Protein 5JI7 (pdb70)

InterPro domains:
  IPR001870 B30.2/SPRY domain [PS50188] (147-334)
  IPR003877 SPRY domain [PF00622] (215-331)
  IPR003877 SPRY domain [SM00449] (212-333)
  IPR006594 LIS1 homology motif [PF08513] (368-392)
  IPR006594 LIS1 homology motif [PS50896] (365-397)
  IPR006594 LIS1 homology motif [SM00667] (365-397)
  IPR006595 CTLH, C-terminal LisH motif [PS50897] (403-460)
  IPR006595 CTLH, C-terminal LisH motif [SM00668] (403-460)
  IPR013144 CRA domain [SM00757] (615-717)
  IPR013320 Concanavalin A-like lectin/glucanase domain superfamily [SSF49899] (159-346)
  IPR024964 CTLH/CRA C-terminal to LisH motif domain [PF10607] (404-456)
  IPR024964 CTLH/CRA C-terminal to LisH motif domain [PF10607] (616-708)
  IPR035782 Ran binding protein 9/10, SPRY domain [cd12909] (189-331)
  IPR043136 B30.2/SPRY domain superfamily [G3DSA:2.60.120.920] (142-350)
  IPR050618 Ubiquitination and Signaling Pathway Regulator [PTHR12864] (144-715)

Radius of gyration: 15.25 Å; Cα contacts (8 Å, |Δi|>4): 547; chains: 1; bounding box: 47×32×35 Å

Solvent-accessible surface area: 9138 Å² total; per-residue (Å²): 225,106,167,103,7,98,123,18,4,112,77,12,76,40,170,129,62,49,6,1,100,22,0,11,85,182,44,50,53,74,50,0,12,40,36,116,142,51,56,63,0,58,13,127,16,126,1,167,54,90,156,11,0,0,4,0,7,1,49,62,44,3,10,69,57,13,18,5,1,0,0,6,0,89,0,51,37,78,20,112,56,3,89,0,0,0,0,0,3,25,147,64,20,74,16,32,81,6,4,0,77,35,140,102,3,15,0,0,5,1,60,56,0,52,9,25,58,34,62,34,112,18,95,110,47,22,56,75,5,66,74,45,22,22,0,0,0,0,4,0,33,97,66,66,15,0,7,0,0,33,69,24,100,57,30,46,99,22,5,82,129,11,51,87,96,4,23,0,2,0,0,0,6,0,56,43,0,22,0,36,9,24,4,0,107,121,74,32,86,22,87,6,44,82,52,30,170,154,129

Organism: Homo sapiens (NCBI:txid9606)

Foldseek 3Di:
DDDFVCVQQVQDDCVVFNAFAAWDPPQWDPQWDADDVRFKIAGRFPQPDLLQKIKTWTPFFHDLSSQKFKKKKAWQFCAPQNFKWWWKAAPPDDGSGFFQLAARGWTQTQNQRFIHHHNDDTHNWGHHDGHGKMKMWMARSPQGWIWMAIQAHTTDTRDGPHDGGITTMMMHRHHPTMMGMDRGNDDDRHPVVVVVVVD

Nearest PDB structures (foldseek):
  5ji9-assembly1_A  TM=9.953E-01  e=1.394E-41  Homo sapiens
  5jia-assembly2_B  TM=9.933E-01  e=2.936E-39  Mus musculus
  7nsc-assembly1_A  TM=9.890E-01  e=3.125E-38  Homo sapiens
  2yyo-assembly1_A  TM=8.962E-01  e=7.893E-16  Homo sapiens
  6swy-assembly1_1  TM=8.219E-01  e=3.820E-15  Saccharomyces cerevisiae S288C

B-factor: mean 12.28, std 7.65, range [3.74, 58.37]

Sequence (199 aa):
LQRRLKRLYPAVDEQETPLPRSWSPKDKFSYIGLSQNNLRVHYKGHGKTPKDAASVRATHPIPAACGIYYFEVKIVSKGRDGYMGIGLSAQGVNMNRLPGWDKHSYGYHGDDGHSFCSSGTGQPYGPTFTTGDVIGCCVNLINNTCFYTKNGHSLGIAFTDLPPNLYPTVGLQTPGEVVDANFGQHPFVFDIEDYMREW

GO terms:
  GO:0070373 negative regulation of ERK1 and ERK2 cascade (P, IMP)
  GO:0005634 nucleus (C, IDA)
  GO:0005737 cytoplasm (C, IDA)
  GO:0000151 ubiquitin ligase complex (C, IDA)
  GO:0005634 nucleus (C, EXP)
  GO:0005737 cytoplasm (C, EXP)
  GO:0005886 plasma membrane (C, EXP)
  GO:0005515 protein binding (F, IPI)
  GO:0031267 small GTPase binding (F, TAS)
  GO:0005875 microtubule associated complex (C, TAS)
  GO:0065003 protein-containing complex assembly (P, TAS)
  GO:0007020 microtubule nucleation (P, TAS)
  GO:0005829 cytosol (C, TAS)
  GO:0005654 nucleoplasm (C, IDA)
  GO:0005829 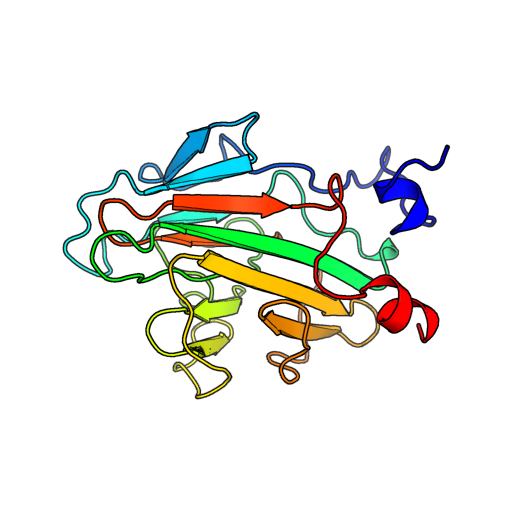cytosol (C, IDA)
  GO:0016604 nuclear body (C, IDA)
  GO:0019899 enzyme binding (F, IPI)

CATH classification: 2.60.120.920

Secondary structure (DSSP, 8-state):
---HHHHH-TT--TTTSPPP-SEEEEEE-TTEEEETTTTEEEE-S--SSGGG-EEEEESSPPPGGGSEEEEEEEEEEETTT---EEEEE-TT--SSS-TTSSTTEEEEETTT-EEEETTPPPEE-S----TT-EEEEEEETTTTEEEEEETTEEEEEEE-S--SS-EEEEEE-STTEEEEEESSSS--SS-HHHHHHT-

Structure (mmCIF, N/CA/C/O backbone):
data_5JI7
#
_entry.id   5JI7
#
_cell.length_a   42.697
_cell.length_b   62.666
_cell.length_c   69.766
_cell.angle_alpha   90.00
_cell.angle_beta   90.00
_cell.angle_gamma   90.00
#
_symmetry.space_group_name_H-M   'P 21 21 21'
#
loop_
_entity.id
_entity.type
_entity.pdbx_description
1 polymer 'Ran-binding protein 9'
2 water water
#
loop_
_atom_site.group_PDB
_atom_site.id
_atom_site.type_symbol
_atom_site.label_atom_id
_atom_site.label_alt_id
_atom_site.label_comp_id
_atom_site.label_asym_id
_atom_site.label_entity_id
_atom_site.label_seq_id
_atom_site.pdbx_PDB_ins_code
_atom_site.Cartn_x
_atom_site.Cartn_y
_atom_site.Cartn_z
_atom_site.occupancy
_atom_site.B_iso_or_equiv
_atom_site.auth_seq_id
_atom_site.auth_comp_id
_atom_site.auth_asym_id
_atom_site.auth_atom_id
_atom_site.pdbx_PDB_model_num
ATOM 1 N N . LEU A 1 40 ? -2.714 32.911 20.474 1.00 12.15 147 LEU A N 1
ATOM 2 C CA . LEU A 1 40 ? -1.452 32.951 21.215 1.00 12.22 147 LEU A CA 1
ATOM 3 C C . LEU A 1 40 ? -0.728 31.637 21.063 1.00 13.38 147 LEU A C 1
ATOM 4 O O . LEU A 1 40 ? -1.248 30.574 21.441 1.00 12.59 147 LEU A O 1
ATOM 9 N N . GLN A 1 41 ? 0.475 31.718 20.506 1.00 18.25 148 GLN A N 1
ATOM 10 C CA . GLN A 1 41 ? 1.318 30.547 20.360 1.00 17.87 148 GLN A CA 1
ATOM 11 C C . GLN A 1 41 ? 2.346 30.508 21.470 1.00 19.73 148 GLN A C 1
ATOM 12 O O . GLN A 1 41 ? 2.777 31.544 21.980 1.00 21.69 148 GLN A O 1
ATOM 18 N N . ARG A 1 42 ? 2.724 29.301 21.855 1.00 18.47 149 ARG A N 1
ATOM 19 C CA . ARG A 1 42 ? 3.791 29.115 22.818 1.00 14.07 149 ARG A CA 1
ATOM 20 C C . ARG A 1 42 ? 5.069 28.968 21.999 1.00 16.81 149 ARG A C 1
ATOM 21 O O . ARG A 1 42 ? 5.158 28.103 21.124 1.00 15.82 149 ARG A O 1
ATOM 29 N N . ARG A 1 43 ? 6.042 29.836 22.261 1.00 17.49 150 ARG A N 1
ATOM 30 C C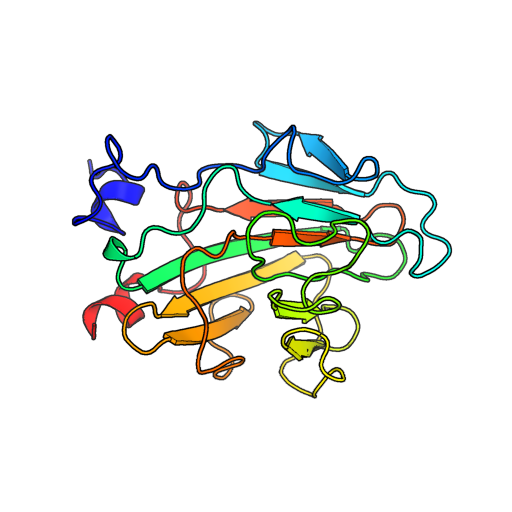A . ARG A 1 43 ? 7.161 30.021 21.345 1.00 17.02 150 ARG A CA 1
ATOM 31 C C . ARG A 1 43 ? 7.987 28.755 21.094 1.00 13.13 150 ARG A C 1
ATOM 32 O O . ARG A 1 43 ? 8.301 28.426 19.947 1.00 12.13 150 ARG A O 1
ATOM 40 N N . LEU A 1 44 ? 8.326 28.049 22.166 1.00 11.96 151 LEU A N 1
ATOM 41 C CA . LEU A 1 44 ? 9.106 26.830 22.034 1.00 10.52 151 LEU A CA 1
ATOM 42 C C . LEU A 1 44 ? 8.285 25.718 21.400 1.00 10.84 151 LEU A C 1
ATOM 43 O O . LEU A 1 44 ? 8.826 24.889 20.666 1.00 10.64 151 LEU A O 1
ATOM 48 N N . LYS A 1 45 ? 6.980 25.694 21.654 1.00 11.92 152 LYS A N 1
ATOM 49 C CA . LYS A 1 45 ? 6.152 24.683 21.016 1.00 13.01 152 LYS A CA 1
ATOM 50 C C . LYS A 1 45 ? 5.991 24.938 19.517 1.00 11.69 152 LYS A C 1
ATOM 51 O O . LYS A 1 45 ? 5.963 23.992 18.727 1.00 13.30 152 LYS A O 1
ATOM 57 N N . ARG A 1 46 ? 5.936 26.205 19.113 1.00 10.03 153 ARG A N 1
ATOM 58 C CA . ARG A 1 46 ? 5.938 26.539 17.694 1.00 10.65 153 ARG A CA 1
ATOM 59 C C . ARG A 1 46 ? 7.254 26.157 17.009 1.00 11.19 153 ARG A C 1
ATOM 60 O O . ARG A 1 46 ? 7.246 25.606 15.901 1.00 13.47 153 ARG A O 1
ATOM 68 N N . LEU A 1 47 ? 8.373 26.434 17.678 1.00 9.08 154 LEU A N 1
ATOM 69 C CA . LEU A 1 47 ? 9.688 26.125 17.116 1.00 9.07 154 LEU A CA 1
ATOM 70 C C . LEU A 1 47 ? 9.949 24.618 17.051 1.00 8.13 154 LEU A C 1
ATOM 71 O O . LEU A 1 47 ? 10.515 24.122 16.074 1.00 8.87 154 LEU A O 1
ATOM 76 N N . TYR A 1 48 ? 9.532 23.902 18.092 1.00 7.83 155 TYR A N 1
ATOM 77 C CA . TYR A 1 48 ? 9.890 22.489 18.256 1.00 8.90 155 TYR A CA 1
ATOM 78 C C . TYR A 1 48 ? 8.651 21.635 18.521 1.00 8.51 155 TYR A C 1
ATOM 79 O O . TYR A 1 48 ? 8.515 21.039 19.579 1.00 9.04 155 TYR A O 1
ATOM 88 N N . PRO A 1 49 ? 7.753 21.550 17.531 1.00 8.73 156 PRO A N 1
ATOM 89 C CA . PRO A 1 49 ? 6.448 20.912 17.761 1.00 8.70 156 PRO A CA 1
ATOM 90 C C . PRO A 1 49 ? 6.512 19.416 18.074 1.00 9.24 156 PRO A C 1
ATOM 91 O O . PRO A 1 49 ? 5.574 18.879 18.678 1.00 11.91 156 PRO A O 1
ATOM 95 N N . ALA A 1 50 ? 7.593 18.754 17.673 1.00 7.70 157 ALA A N 1
ATOM 96 C CA . ALA A 1 50 ? 7.697 17.309 17.846 1.00 8.42 157 ALA A CA 1
ATOM 97 C C . ALA A 1 50 ? 8.354 16.890 19.159 1.00 8.11 157 ALA A C 1
ATOM 98 O O . ALA A 1 50 ? 8.457 15.693 19.443 1.00 10.11 157 ALA A O 1
ATOM 100 N N . VAL A 1 51 ? 8.781 17.854 19.972 1.00 7.89 158 VAL A N 1
ATOM 101 C CA . VAL A 1 51 ? 9.504 17.528 21.197 1.00 7.07 158 VAL A CA 1
ATOM 102 C C . VAL A 1 51 ? 8.555 17.346 22.381 1.00 8.96 158 VAL A C 1
ATOM 103 O O . VAL A 1 51 ? 7.848 18.275 22.760 1.00 10.46 158 VAL A O 1
ATOM 107 N N . ASP A 1 52 ? 8.551 16.143 22.952 1.00 8.38 159 ASP A N 1
ATOM 108 C CA . ASP A 1 52 ? 7.811 15.864 24.178 1.00 9.07 159 ASP A CA 1
ATOM 109 C C . ASP A 1 52 ? 8.709 16.195 25.363 1.00 8.18 159 ASP A C 1
ATOM 110 O O . ASP A 1 52 ? 9.618 15.425 25.702 1.00 8.85 159 ASP A O 1
ATOM 115 N N . GLU A 1 53 ? 8.464 17.347 25.980 1.00 8.18 160 GLU A N 1
ATOM 116 C CA . GLU A 1 53 ? 9.314 17.804 27.076 1.00 10.22 160 GLU A CA 1
ATOM 117 C C . GLU A 1 53 ? 9.200 16.987 28.363 1.00 11.52 160 GLU A C 1
ATOM 118 O O . GLU A 1 53 ? 10.046 17.122 29.250 1.00 11.32 160 GLU A O 1
ATOM 124 N N . GLN A 1 54 ? 8.177 16.144 28.478 1.00 11.13 161 GLN A N 1
ATOM 125 C CA . GLN A 1 54 ? 8.148 15.202 29.603 1.00 10.38 161 GLN A CA 1
ATOM 126 C C . GLN A 1 54 ? 9.280 14.188 29.487 1.00 12.62 161 GLN A C 1
ATOM 127 O O . GLN A 1 54 ? 9.771 13.658 30.485 1.00 15.85 161 GLN A O 1
ATOM 133 N N . GLU A 1 55 ? 9.696 13.927 28.254 1.00 10.06 162 GLU A N 1
ATOM 134 C CA . GLU A 1 55 ? 10.761 12.980 27.979 1.00 9.98 162 GLU A CA 1
ATOM 135 C C . GLU A 1 55 ? 12.110 13.676 27.836 1.00 9.71 162 GLU A C 1
ATOM 136 O O . GLU A 1 55 ? 13.106 13.240 28.400 1.00 10.94 162 GLU A O 1
ATOM 142 N N . THR A 1 56 ? 12.130 14.746 27.049 1.00 8.83 163 THR A N 1
ATOM 143 C CA . THR A 1 56 ? 13.356 15.479 26.768 1.00 9.50 163 THR A CA 1
ATOM 144 C C . THR A 1 56 ? 13.068 16.961 26.879 1.00 7.79 163 THR A C 1
ATOM 145 O O . THR A 1 56 ? 12.644 17.586 25.917 1.00 7.90 163 THR A O 1
ATOM 149 N N . PRO A 1 57 ? 13.282 17.535 28.070 1.00 7.55 164 PRO A N 1
ATOM 150 C CA . PRO A 1 57 ? 12.995 18.965 28.231 1.00 6.78 164 PRO A CA 1
ATOM 151 C C . PRO A 1 57 ? 13.922 19.835 27.372 1.00 7.33 164 PRO A C 1
ATOM 152 O O . PRO A 1 57 ? 15.078 19.478 27.141 1.00 8.45 164 PRO A O 1
ATOM 156 N N . LEU A 1 58 ? 13.406 20.957 26.889 1.00 8.32 165 LEU A N 1
ATOM 157 C CA . LEU A 1 58 ? 14.234 21.883 26.128 1.00 7.91 165 LEU A CA 1
ATOM 158 C C . LEU A 1 58 ? 15.055 22.742 27.080 1.00 8.33 165 LEU A C 1
ATOM 159 O O . LEU A 1 58 ? 14.598 23.081 28.171 1.00 11.71 165 LEU A O 1
ATOM 164 N N . PRO A 1 59 ? 16.276 23.103 26.664 1.00 9.86 166 PRO A N 1
ATOM 165 C CA . PRO A 1 59 ? 17.051 24.054 27.470 1.00 11.48 166 PRO A CA 1
ATOM 166 C C . PRO A 1 59 ? 16.386 25.429 27.472 1.00 11.35 166 PRO A C 1
ATOM 167 O O . PRO A 1 59 ? 16.112 25.979 26.408 1.00 12.04 166 PRO A O 1
ATOM 171 N N . ARG A 1 60 ? 16.113 25.971 28.652 1.00 9.44 167 ARG A N 1
ATOM 172 C CA . ARG A 1 60 ? 15.488 27.279 28.746 1.00 9.55 167 ARG A CA 1
ATOM 173 C C . ARG A 1 60 ? 16.346 28.300 29.470 1.00 8.64 167 ARG A C 1
ATOM 174 O O . ARG A 1 60 ? 15.993 29.475 29.519 1.00 11.74 167 ARG A O 1
ATOM 182 N N . SER A 1 61 ? 17.463 27.862 30.042 1.00 8.55 168 SER A N 1
ATOM 183 C CA . SER A 1 61 ? 18.332 28.765 30.787 1.00 8.61 168 SER A CA 1
ATOM 184 C C . SER A 1 61 ? 19.674 28.081 31.011 1.00 7.28 168 SER A C 1
ATOM 185 O O . SER A 1 61 ? 19.845 26.906 30.649 1.00 7.15 168 SER A O 1
ATOM 188 N N . TRP A 1 62 ? 20.625 28.821 31.585 1.00 7.27 169 TRP A N 1
ATOM 189 C CA . TRP A 1 62 ? 21.932 28.272 31.930 1.00 5.50 169 TRP A CA 1
ATOM 190 C C . TRP A 1 62 ? 21.855 27.484 33.227 1.00 7.18 169 TRP A C 1
ATOM 191 O O . TRP A 1 62 ? 21.074 27.814 34.128 1.00 8.74 169 TRP A O 1
ATOM 202 N N . SER A 1 63 ? 22.676 26.445 33.329 1.00 5.18 170 SER A N 1
ATOM 203 C CA . SER A 1 63 ? 22.707 25.660 34.566 1.00 7.03 170 SER A CA 1
ATOM 204 C C . SER A 1 63 ? 23.460 26.364 35.691 1.00 7.94 170 SER A C 1
ATOM 205 O O . SER A 1 63 ? 24.596 26.787 35.511 1.00 7.88 170 SER A O 1
ATOM 208 N N . PRO A 1 64 ? 22.848 26.454 36.884 1.00 7.28 171 PRO A N 1
ATOM 209 C CA . PRO A 1 64 ? 23.592 27.030 38.012 1.00 8.79 171 PRO A CA 1
ATOM 210 C C . PRO A 1 64 ? 24.599 26.039 38.598 1.00 10.26 171 PRO A C 1
ATOM 211 O O . PRO A 1 64 ? 25.462 26.428 39.376 1.00 10.15 171 PRO A O 1
ATOM 215 N N . LYS A 1 65 ? 24.490 24.770 38.223 1.00 8.46 172 LYS A N 1
ATOM 216 C CA . LYS A 1 65 ? 25.392 23.742 38.739 1.00 11.35 172 LYS A CA 1
ATOM 217 C C . LYS A 1 65 ? 26.451 23.327 37.712 1.00 9.40 172 LYS A C 1
ATOM 218 O O . LYS A 1 65 ? 27.638 23.176 38.041 1.00 10.95 172 LYS A O 1
ATOM 224 N N . ASP A 1 66 ? 26.020 23.164 36.462 1.00 8.67 173 ASP A N 1
ATOM 225 C CA . ASP A 1 66 ? 26.895 22.693 35.400 1.00 7.41 173 ASP A CA 1
ATOM 226 C C . ASP A 1 66 ? 27.607 23.889 34.767 1.00 8.51 173 ASP A C 1
ATOM 227 O O . ASP A 1 66 ? 27.310 24.299 33.637 1.00 7.94 173 ASP A O 1
ATOM 232 N N . LYS A 1 67 ? 28.525 24.468 35.535 1.00 8.48 174 LYS A N 1
ATOM 233 C CA . LYS A 1 67 ? 29.289 25.646 35.136 1.00 9.60 174 LYS A CA 1
ATOM 234 C C . LYS A 1 67 ? 30.568 25.726 35.935 1.00 9.85 174 LYS A C 1
ATOM 235 O O . LYS A 1 67 ? 30.645 25.218 37.064 1.00 10.24 174 LYS A O 1
ATOM 241 N N . PHE A 1 68 ? 31.570 26.391 35.378 1.00 8.38 175 PHE A N 1
ATOM 242 C CA . PHE A 1 68 ? 32.806 26.602 36.119 1.00 8.17 175 PHE A CA 1
ATOM 243 C C . PHE A 1 68 ? 32.620 27.668 37.191 1.00 8.92 175 PHE A C 1
ATOM 244 O O . PHE A 1 68 ? 31.771 28.554 37.067 1.00 9.31 175 PHE A O 1
ATOM 252 N N . SER A 1 69 ? 33.418 27.581 38.251 1.00 9.35 176 SER A N 1
ATOM 253 C CA . SER A 1 69 ? 33.266 28.494 39.387 1.0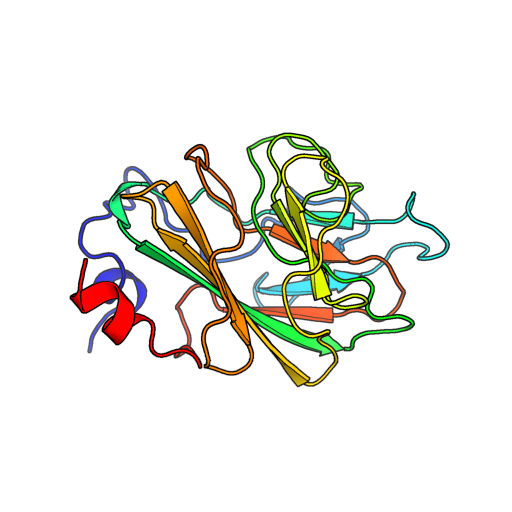0 9.83 176 SER A CA 1
ATOM 254 C C . SER A 1 69 ? 33.388 29.970 39.013 1.00 8.17 176 SER A C 1
ATOM 255 O O . SER A 1 69 ? 32.819 30.833 39.690 1.00 11.91 176 SER A O 1
ATOM 258 N N . TYR A 1 70 ? 34.108 30.261 37.932 1.00 7.80 177 TYR A N 1
ATOM 259 C CA . TYR A 1 70 ? 34.324 31.651 37.537 1.00 8.43 177 TYR A CA 1
ATOM 260 C C . TYR A 1 70 ? 33.153 32.259 36.764 1.00 9.37 177 TYR A C 1
ATOM 261 O O . TYR A 1 70 ? 33.255 33.392 36.324 1.00 10.88 177 TYR A O 1
ATOM 270 N N . ILE A 1 71 ? 32.062 31.515 36.572 1.00 8.68 178 ILE A N 1
ATOM 271 C CA . ILE A 1 71 ? 30.877 32.047 35.907 1.00 8.19 178 ILE A CA 1
ATOM 272 C C . ILE A 1 71 ? 29.812 32.398 36.938 1.00 8.89 178 ILE A C 1
ATOM 273 O O . ILE A 1 71 ? 29.476 31.575 37.803 1.00 8.87 178 ILE A O 1
ATOM 278 N N . GLY A 1 72 ? 29.283 33.615 36.842 1.00 9.22 179 GLY A N 1
ATOM 279 C CA . GLY A 1 72 ? 28.140 34.010 37.643 1.00 7.97 179 GLY A CA 1
ATOM 280 C C . GLY A 1 72 ? 26.914 34.136 36.766 1.00 8.17 179 GLY A C 1
ATOM 281 O O . GLY A 1 72 ? 27.042 34.478 35.588 1.00 8.97 179 GLY A O 1
ATOM 282 N N . LEU A 1 73 ? 25.737 33.866 37.326 1.00 8.19 180 LEU A N 1
ATOM 283 C CA . LEU A 1 73 ? 24.485 33.978 36.584 1.00 6.82 180 LEU A CA 1
ATOM 284 C C . LEU A 1 73 ? 23.547 35.012 37.193 1.00 10.09 180 LEU A C 1
ATOM 285 O O . LEU A 1 73 ? 23.512 35.202 38.421 1.00 10.18 180 LEU A O 1
ATOM 290 N N . SER A 1 74 ? 22.782 35.674 36.330 1.00 9.57 181 SER A N 1
ATOM 291 C CA . SER A 1 74 ? 21.738 36.592 36.773 1.00 8.51 181 SER A CA 1
ATOM 292 C C . SER A 1 74 ? 20.598 36.598 35.765 1.00 11.88 181 SER A C 1
ATOM 293 O O . SER A 1 74 ? 20.638 35.859 34.787 1.00 9.44 181 SER A O 1
ATOM 296 N N . GLN A 1 75 ? 19.578 37.415 36.015 1.00 10.53 182 GLN A N 1
ATOM 297 C CA . GLN A 1 75 ? 18.436 37.550 35.106 1.00 10.95 182 GLN A CA 1
ATOM 298 C C . GLN A 1 75 ? 17.772 36.207 34.793 1.00 11.81 182 GLN A C 1
ATOM 299 O O . GLN A 1 75 ? 17.711 35.787 33.631 1.00 12.56 182 GLN A O 1
ATOM 305 N N . ASN A 1 76 ? 17.267 35.553 35.837 1.00 13.88 183 ASN A N 1
ATOM 306 C CA . ASN A 1 76 ? 16.609 34.258 35.708 1.00 12.84 183 ASN A CA 1
ATOM 307 C C . ASN A 1 76 ? 17.505 33.252 34.996 1.00 10.21 183 ASN A C 1
ATOM 308 O O . ASN A 1 76 ? 17.045 32.472 34.161 1.00 12.28 183 ASN A O 1
ATOM 313 N N . ASN A 1 77 ? 18.794 33.300 35.337 1.00 9.59 184 ASN A N 1
ATOM 314 C CA . ASN A 1 77 ? 19.811 32.409 34.773 1.00 8.13 184 ASN A CA 1
ATOM 315 C C . ASN A 1 77 ? 20.002 32.507 33.261 1.00 7.60 184 ASN A C 1
ATOM 316 O O . ASN A 1 77 ? 20.393 31.528 32.618 1.00 7.67 184 ASN A O 1
ATOM 321 N N . LEU A 1 78 ? 19.757 33.687 32.707 1.00 7.35 185 LEU A N 1
ATOM 322 C CA . LEU A 1 78 ? 19.971 33.909 31.279 1.00 6.37 185 LEU A CA 1
ATOM 323 C C . LEU A 1 78 ? 21.187 34.771 31.008 1.00 8.01 185 LEU A C 1
ATOM 324 O O . LEU A 1 78 ? 21.734 34.732 29.911 1.00 8.26 185 LEU A O 1
ATOM 329 N N . ARG A 1 79 ? 21.611 35.555 31.999 1.00 6.59 186 ARG A N 1
ATOM 330 C CA . ARG A 1 79 ? 22.778 36.412 31.852 1.00 6.38 186 ARG A CA 1
ATOM 331 C C . ARG A 1 79 ? 23.996 35.769 32.504 1.00 7.71 186 ARG A C 1
ATOM 332 O O . ARG A 1 79 ? 23.914 35.291 33.650 1.00 8.01 186 ARG A O 1
ATOM 340 N N . VAL A 1 80 ? 25.110 35.770 31.769 1.00 7.13 187 VAL A N 1
ATOM 341 C CA . VAL A 1 80 ? 26.355 35.115 32.151 1.00 6.15 187 VAL A CA 1
ATOM 342 C C . VAL A 1 80 ? 27.438 36.165 32.362 1.00 8.05 187 VAL A C 1
ATOM 343 O O . VAL A 1 80 ? 27.691 36.989 31.473 1.00 7.99 187 VAL A O 1
ATOM 347 N N . HIS A 1 81 ? 28.071 36.128 33.531 1.00 7.55 188 HIS A N 1
ATOM 348 C CA . HIS A 1 81 ? 29.070 37.118 33.934 1.00 7.34 188 HIS A CA 1
ATOM 349 C C . HIS A 1 81 ? 30.403 36.416 34.177 1.00 7.76 188 HIS A C 1
ATOM 350 O O . HIS A 1 81 ? 30.446 35.419 34.902 1.00 8.98 188 HIS A O 1
ATOM 357 N N . TYR A 1 82 ? 31.499 36.929 33.620 1.00 6.87 189 TYR A N 1
ATOM 358 C CA . TYR A 1 82 ? 32.817 36.426 34.005 1.00 6.80 189 TYR A CA 1
ATOM 359 C C . TYR A 1 82 ? 33.235 37.005 35.363 1.00 8.37 189 TYR A C 1
ATOM 360 O O . TYR A 1 82 ? 33.231 38.233 35.545 1.00 10.09 189 TYR A O 1
ATOM 369 N N . LYS A 1 83 ? 33.582 36.121 36.301 1.00 8.24 190 LYS A N 1
ATOM 370 C CA . LYS A 1 83 ? 34.028 36.536 37.635 1.00 7.62 190 LYS A CA 1
ATOM 371 C C . LYS A 1 83 ? 35.299 35.783 38.031 1.00 10.79 190 LYS A C 1
ATOM 372 O O . LYS A 1 83 ? 35.509 35.445 39.191 1.00 10.53 190 LYS A O 1
ATOM 378 N N . GLY A 1 84 ? 36.154 35.511 37.053 1.00 8.41 191 GLY A N 1
ATOM 379 C CA . GLY A 1 84 ? 37.446 34.904 37.318 1.00 8.39 191 GLY A CA 1
ATOM 380 C C . GLY A 1 84 ? 38.597 35.897 37.304 1.00 7.76 191 GLY A C 1
ATOM 381 O O . GLY A 1 84 ? 38.390 37.119 37.237 1.00 10.19 191 GLY A O 1
ATOM 382 N N . HIS A 1 85 ? 39.813 35.369 37.347 1.00 9.00 192 HIS A N 1
ATOM 383 C CA . HIS A 1 85 ? 41.002 36.214 37.452 1.00 8.57 192 HIS A CA 1
ATOM 384 C C . HIS A 1 85 ? 41.424 36.826 36.128 1.00 12.39 192 HIS A C 1
ATOM 385 O O . HIS A 1 85 ? 42.124 37.844 36.108 1.00 12.95 192 HIS A O 1
ATOM 392 N N . GLY A 1 86 ? 40.999 36.201 35.033 1.00 10.00 193 GLY A N 1
ATOM 393 C CA . GLY A 1 86 ? 41.125 36.792 33.710 1.00 13.24 193 GLY A CA 1
ATOM 394 C C . GLY A 1 86 ? 42.511 36.993 33.159 1.00 19.25 193 GLY A C 1
ATOM 395 O O . GLY A 1 86 ? 42.674 37.643 32.123 1.00 24.71 193 GLY A O 1
ATOM 396 N N . LYS A 1 87 ? 43.517 36.455 33.828 1.00 20.69 194 LYS A N 1
ATOM 397 C CA . LYS A 1 87 ? 44.886 36.771 33.441 1.00 24.05 194 LYS A CA 1
ATOM 398 C C . LYS A 1 87 ? 45.293 35.991 32.195 1.00 25.40 194 LYS A C 1
ATOM 399 O O . LYS A 1 87 ? 45.864 36.556 31.256 1.00 28.81 194 LYS A O 1
ATOM 405 N N . THR A 1 88 ? 45.006 34.691 32.187 1.00 22.13 195 THR A N 1
ATOM 406 C CA . THR A 1 88 ? 45.500 33.809 31.124 1.00 23.29 195 THR A CA 1
ATOM 407 C C . THR A 1 88 ? 44.448 32.752 30.767 1.00 25.07 195 THR A C 1
ATOM 408 O O . THR A 1 88 ? 43.417 32.679 31.446 1.00 18.95 195 THR A O 1
ATOM 412 N N . PRO A 1 89 ? 44.698 31.931 29.713 1.00 23.90 196 PRO A N 1
ATOM 413 C CA . PRO A 1 89 ? 43.788 30.824 29.365 1.00 20.77 196 PRO A CA 1
ATOM 414 C C . PRO A 1 89 ? 43.482 29.821 30.479 1.00 18.42 196 PRO A C 1
ATOM 415 O O . PRO A 1 89 ? 42.459 29.136 30.384 1.00 17.57 196 PRO A O 1
ATOM 419 N N . LYS A 1 90 ? 44.314 29.722 31.514 1.00 17.03 197 LYS A N 1
ATOM 420 C CA . LYS A 1 90 ? 43.945 28.858 32.630 1.00 15.08 197 LYS A CA 1
ATOM 421 C C . LYS A 1 90 ? 42.743 29.413 33.406 1.00 14.32 197 LYS A C 1
ATOM 422 O O . LYS A 1 90 ? 42.148 28.711 34.220 1.00 14.75 197 LYS A O 1
ATOM 428 N N . ASP A 1 91 ? 42.366 30.660 33.130 1.00 11.79 198 ASP A N 1
ATOM 429 C CA . ASP A 1 91 ? 41.207 31.250 33.789 1.00 11.58 198 ASP A CA 1
ATOM 430 C C . ASP A 1 91 ? 39.941 31.258 32.926 1.00 9.46 198 ASP A C 1
ATOM 431 O O . ASP A 1 91 ? 38.946 31.899 33.281 1.00 8.61 198 ASP A O 1
ATOM 436 N N . ALA A 1 92 ? 39.978 30.554 31.798 1.00 9.82 199 ALA A N 1
ATOM 437 C CA . ALA A 1 92 ? 38.793 30.441 30.937 1.00 8.44 199 ALA A CA 1
ATOM 438 C C . ALA A 1 92 ? 37.680 29.706 31.682 1.00 9.22 199 ALA A C 1
ATOM 439 O O . ALA A 1 92 ? 37.944 28.797 32.473 1.00 8.63 199 ALA A O 1
ATOM 441 N N . ALA A 1 93 ? 36.434 30.077 31.416 1.00 6.44 200 ALA A N 1
ATOM 442 C CA . ALA A 1 93 ? 35.310 29.531 32.180 1.00 5.54 200 ALA A CA 1
ATOM 443 C C . ALA A 1 93 ? 34.048 29.414 31.333 1.00 6.25 200 ALA A C 1
ATOM 444 O O . ALA A 1 93 ? 33.605 30.400 30.728 1.00 7.79 200 ALA A O 1
ATOM 446 N N . SER A 1 94 ? 33.450 28.225 31.323 1.00 7.20 201 SER A N 1
ATOM 447 C CA . SER A 1 94 ? 32.235 27.991 30.538 1.00 8.40 201 SER A CA 1
ATOM 448 C C . SER A 1 94 ? 31.043 27.571 31.395 1.00 7.62 201 SER A C 1
ATOM 449 O O . SER A 1 94 ? 31.185 27.165 32.564 1.00 6.80 201 SER A O 1
ATOM 452 N N . VAL A 1 95 ? 29.860 27.659 30.791 1.00 5.96 202 VAL A N 1
ATOM 453 C CA . VAL A 1 95 ? 28.631 27.181 31.393 1.00 6.08 202 VAL A CA 1
ATOM 454 C C . VAL A 1 95 ? 27.835 26.445 30.330 1.00 6.83 202 VAL A C 1
ATOM 455 O O . VAL A 1 95 ? 27.836 26.842 29.160 1.00 5.58 202 VAL A O 1
ATOM 459 N N . ARG A 1 96 ? 27.190 25.353 30.726 1.00 5.25 203 ARG A N 1
ATOM 460 C CA . ARG A 1 96 ? 26.250 24.650 29.857 1.00 6.01 203 ARG A CA 1
ATOM 461 C C . ARG A 1 96 ? 24.804 24.981 30.198 1.00 5.27 203 ARG A C 1
ATOM 462 O O . ARG A 1 96 ? 24.468 25.316 31.342 1.00 6.58 203 ARG A O 1
ATOM 470 N N . ALA A 1 97 ? 23.932 24.865 29.201 1.00 4.33 204 ALA A N 1
ATOM 471 C CA . ALA A 1 97 ? 22.495 24.978 29.432 1.00 6.30 204 ALA A CA 1
ATOM 472 C C . ALA A 1 97 ? 22.004 23.848 30.349 1.00 6.40 204 ALA A C 1
ATOM 473 O O . ALA A 1 97 ? 22.719 22.871 30.612 1.00 7.14 204 ALA A O 1
ATOM 475 N N . THR A 1 98 ? 20.770 23.980 30.819 1.00 6.38 205 THR A N 1
ATOM 476 C CA . THR A 1 98 ? 20.204 23.019 31.764 1.00 7.93 205 THR A CA 1
ATOM 477 C C . THR A 1 98 ? 20.026 21.630 31.162 1.00 8.69 205 THR A C 1
ATOM 478 O O . THR A 1 98 ? 20.040 20.631 31.890 1.00 9.85 205 THR A O 1
ATOM 482 N N . HIS A 1 99 ? 19.839 21.565 29.842 1.00 8.10 206 HIS A N 1
ATOM 483 C CA . HIS A 1 99 ? 19.535 20.311 29.156 1.00 7.84 206 HIS A CA 1
ATOM 484 C C . HIS A 1 99 ? 20.193 20.282 27.793 1.00 6.40 206 HIS A C 1
ATOM 485 O O . HIS A 1 99 ? 20.400 21.333 27.186 1.00 7.27 206 HIS A O 1
ATOM 492 N N . PRO A 1 100 ? 20.511 19.073 27.300 1.00 5.71 207 PRO A N 1
ATOM 493 C CA . PRO A 1 100 ? 21.024 18.922 25.941 1.00 7.75 207 PRO A CA 1
ATOM 494 C C . PRO A 1 100 ? 19.901 19.139 24.918 1.00 5.87 207 PRO A C 1
ATOM 495 O O . PRO A 1 100 ? 18.702 19.106 25.237 1.00 7.10 207 PRO A O 1
ATOM 499 N N . ILE A 1 101 ? 20.300 19.400 23.681 1.00 5.23 208 ILE A N 1
ATOM 500 C CA . ILE A 1 101 ? 19.349 19.630 22.603 1.00 4.92 208 ILE A CA 1
ATOM 501 C C . ILE A 1 101 ? 18.623 18.333 22.214 1.00 6.91 208 ILE A C 1
ATOM 502 O O . ILE A 1 101 ? 19.260 17.371 21.791 1.00 7.23 208 ILE A O 1
ATOM 507 N N . PRO A 1 102 ? 17.284 18.305 22.336 1.00 5.75 209 PRO A N 1
ATOM 508 C CA . PRO A 1 102 ? 16.586 17.083 21.898 1.00 6.06 209 PRO A CA 1
ATOM 509 C C . PRO A 1 102 ? 16.704 16.876 20.391 1.00 6.32 209 PRO A C 1
ATOM 510 O O . PRO A 1 102 ? 16.525 17.824 19.618 1.00 6.74 209 PRO A O 1
ATOM 514 N N . ALA A 1 103 ? 17.012 15.649 19.976 1.00 6.39 210 ALA A N 1
ATOM 515 C CA . ALA A 1 103 ? 17.118 15.346 18.550 1.00 6.29 210 ALA A CA 1
ATOM 516 C C . ALA A 1 103 ? 15.839 15.675 17.792 1.00 6.38 210 ALA A C 1
ATOM 517 O O . ALA A 1 103 ? 15.891 16.083 16.630 1.00 6.94 210 ALA A O 1
ATOM 519 N N . ALA A 1 104 ? 14.689 15.498 18.448 1.00 5.48 211 ALA A N 1
ATOM 520 C CA . ALA A 1 104 ? 13.401 15.729 17.803 1.00 6.87 211 ALA A CA 1
ATOM 521 C C . ALA A 1 104 ? 13.133 17.197 17.497 1.00 6.26 211 ALA A C 1
ATOM 522 O O . ALA A 1 104 ? 12.126 17.527 16.855 1.00 6.72 211 ALA A O 1
ATOM 524 N N . CYS A 1 105 ? 14.025 18.087 17.922 1.00 5.60 212 CYS A N 1
ATOM 525 C CA . CYS A 1 105 ? 13.949 19.459 17.436 1.00 6.70 212 CYS A CA 1
ATOM 526 C C . CYS A 1 105 ? 14.061 19.508 15.913 1.00 5.95 212 CYS A C 1
ATOM 527 O O . CYS A 1 105 ? 13.489 20.400 15.276 1.00 6.75 212 CYS A O 1
ATOM 530 N N . GLY A 1 106 ? 14.836 18.578 15.349 1.00 5.18 213 GLY A N 1
ATOM 531 C CA . GLY A 1 106 ? 15.163 18.594 13.927 1.00 5.73 213 GLY A CA 1
ATOM 532 C C . GLY A 1 106 ? 16.233 19.625 13.615 1.00 5.92 213 GLY A C 1
ATOM 533 O O . GLY A 1 106 ? 17.324 19.292 13.145 1.00 7.48 213 GLY A O 1
ATOM 534 N N . ILE A 1 107 ? 15.884 20.889 13.848 1.00 5.95 214 ILE A N 1
ATOM 535 C CA . ILE A 1 107 ? 16.802 22.018 13.787 1.00 6.81 214 ILE A CA 1
ATOM 536 C C . ILE A 1 107 ? 16.653 22.754 15.118 1.00 5.74 214 ILE A C 1
ATOM 537 O O . ILE A 1 107 ? 15.524 22.995 15.564 1.00 6.59 214 ILE A O 1
ATOM 542 N N . TYR A 1 108 ? 17.777 23.079 15.760 1.00 5.95 215 TYR A N 1
ATOM 543 C CA . TYR A 1 108 ? 17.765 23.837 17.004 1.00 4.84 215 TYR A CA 1
ATOM 544 C C . TYR A 1 108 ? 18.488 25.179 16.823 1.00 6.08 215 TYR A C 1
ATOM 545 O O . TYR A 1 108 ? 19.411 25.302 16.013 1.00 5.84 215 TYR A O 1
ATOM 554 N N . TYR A 1 109 ? 18.075 26.189 17.591 1.00 4.96 216 TYR A N 1
ATOM 555 C CA . TYR A 1 109 ? 18.664 27.510 17.476 1.00 4.48 216 TYR A CA 1
ATOM 556 C C . TYR A 1 109 ? 18.678 28.254 18.806 1.00 5.16 216 TYR A C 1
ATOM 557 O O . TYR A 1 109 ? 17.716 28.213 19.560 1.00 6.47 216 TYR A O 1
ATOM 566 N N . PHE A 1 110 ? 19.780 28.935 19.093 1.00 4.86 217 PHE A N 1
ATOM 567 C CA . PHE A 1 110 ? 19.787 29.903 20.190 1.00 5.18 217 PHE A CA 1
ATOM 568 C C . PHE A 1 110 ? 20.642 31.101 19.829 1.00 6.18 217 PHE A C 1
ATOM 569 O O . PHE A 1 110 ? 21.462 31.031 18.918 1.00 4.79 217 PHE A O 1
ATOM 577 N N . GLU A 1 111 ? 20.415 32.217 20.509 1.00 5.41 218 GLU A N 1
ATOM 578 C CA . GLU A 1 111 ? 21.173 33.439 20.239 1.00 6.11 218 GLU A CA 1
ATOM 579 C C . GLU A 1 111 ? 21.789 33.980 21.514 1.00 5.95 218 GLU A C 1
ATOM 580 O O . GLU A 1 111 ? 21.234 33.828 22.603 1.00 7.14 218 GLU A O 1
ATOM 586 N N . VAL A 1 112 ? 22.953 34.596 21.370 1.00 5.35 219 VAL A N 1
ATOM 587 C CA . VAL A 1 112 ? 23.661 35.202 22.490 1.00 5.48 219 VAL A CA 1
ATOM 588 C C . VAL A 1 112 ? 23.931 36.668 22.162 1.00 6.53 219 VAL A C 1
ATOM 589 O O . VAL A 1 112 ? 24.445 36.980 21.090 1.00 7.80 219 VAL A O 1
ATOM 593 N N . LYS A 1 113 ? 23.563 37.559 23.078 1.00 6.55 220 LYS A N 1
ATOM 594 C CA . LYS A 1 113 ? 23.825 38.990 22.943 1.00 5.81 220 LYS A CA 1
ATOM 595 C C . LYS A 1 113 ? 25.080 39.317 23.729 1.00 6.31 220 LYS A C 1
ATOM 596 O O . LYS A 1 113 ? 25.188 38.954 24.899 1.00 7.78 220 LYS A O 1
ATOM 602 N N . ILE A 1 114 ? 26.035 39.992 23.096 1.00 5.58 221 ILE A N 1
ATOM 603 C CA . ILE A 1 114 ? 27.217 40.452 23.827 1.00 6.18 221 ILE A CA 1
ATOM 604 C C . ILE A 1 114 ? 26.867 41.758 24.539 1.00 6.67 221 ILE A C 1
ATOM 605 O O . ILE A 1 114 ? 26.768 42.820 23.916 1.00 7.56 221 ILE A O 1
ATOM 610 N N . VAL A 1 115 ? 26.660 41.671 25.845 1.00 6.43 222 VAL A N 1
ATOM 611 C CA . VAL A 1 115 ? 26.336 42.840 26.652 1.00 7.13 222 VAL A CA 1
ATOM 612 C C . VAL A 1 115 ? 27.581 43.677 26.905 1.00 6.48 222 VAL A C 1
ATOM 613 O O . VAL A 1 115 ? 27.552 44.914 26.801 1.00 8.89 222 VAL A O 1
ATOM 617 N N . SER A 1 116 ? 28.686 43.011 27.228 1.00 5.89 223 SER A N 1
ATOM 618 C CA . SER A 1 116 ? 29.974 43.681 27.312 1.00 7.71 223 SER A CA 1
ATOM 619 C C . SER A 1 116 ? 31.080 42.720 26.946 1.00 7.33 223 SER A C 1
ATOM 620 O O . SER A 1 116 ? 31.102 41.584 27.429 1.00 7.34 223 SER A O 1
ATOM 623 N N . LYS A 1 117 ? 31.992 43.167 26.084 1.00 9.64 224 LYS A N 1
ATOM 624 C CA . LYS A 1 117 ? 33.201 42.404 25.790 1.00 8.45 224 LYS A CA 1
ATOM 625 C C . LYS A 1 117 ? 34.242 42.473 26.907 1.00 8.59 224 LYS A C 1
ATOM 626 O O . LYS A 1 117 ? 35.284 41.828 26.808 1.00 9.74 224 LYS A O 1
ATOM 632 N N . GLY A 1 118 ? 33.982 43.254 27.957 1.00 8.63 225 GLY A N 1
ATOM 633 C CA . GLY A 1 118 ? 34.924 43.339 29.066 1.00 9.24 225 GLY A CA 1
ATOM 634 C C . GLY A 1 118 ? 36.282 43.854 28.617 1.00 9.74 225 GLY A C 1
ATOM 635 O O . GLY A 1 118 ? 36.359 44.806 27.838 1.00 11.52 225 GLY A O 1
ATOM 636 N N . ARG A 1 119 ? 37.361 43.227 29.076 1.00 10.37 226 ARG A N 1
ATOM 637 C CA . ARG A 1 119 ? 38.678 43.753 28.750 1.00 10.07 226 ARG A CA 1
ATOM 638 C C . ARG A 1 119 ? 39.080 43.427 27.321 1.00 11.28 226 ARG A C 1
ATOM 639 O O . ARG A 1 119 ? 39.420 44.327 26.554 1.00 13.16 226 ARG A O 1
ATOM 647 N N . ASP A 1 120 ? 39.021 42.146 26.953 1.00 9.77 227 ASP A N 1
ATOM 648 C CA . ASP A 1 120 ? 39.533 41.725 25.644 1.00 9.44 227 ASP A CA 1
ATOM 649 C C . ASP A 1 120 ? 38.539 40.982 24.747 1.00 9.64 227 ASP A C 1
ATOM 650 O O . ASP A 1 120 ? 38.863 40.671 23.599 1.00 10.95 227 ASP A O 1
ATOM 655 N N . GLY A 1 121 ? 37.349 40.681 25.257 1.00 8.85 228 GLY A N 1
ATOM 656 C CA . GLY A 1 121 ? 36.342 40.023 24.435 1.00 8.16 228 GLY A CA 1
ATOM 657 C C . GLY A 1 121 ? 36.751 38.615 24.023 1.00 10.40 228 GLY A C 1
ATOM 658 O O . GLY A 1 121 ? 36.527 38.216 22.878 1.00 9.26 228 GLY A O 1
ATOM 659 N N . TYR A 1 122 ? 37.362 37.867 24.942 1.00 9.54 229 TYR A N 1
ATOM 660 C CA . TYR A 1 122 ? 37.745 36.481 24.674 1.00 9.15 229 TYR A CA 1
ATOM 661 C C . TYR A 1 122 ? 36.566 35.586 25.035 1.00 11.45 229 TYR A C 1
ATOM 662 O O . TYR A 1 122 ? 36.542 34.933 26.095 1.00 12.90 229 TYR A O 1
ATOM 671 N N . MET A 1 123 ? 35.589 35.564 24.138 1.00 8.71 230 MET A N 1
ATOM 672 C CA . MET A 1 123 ? 34.280 34.966 24.392 1.00 9.21 230 MET A CA 1
ATOM 673 C C . MET A 1 123 ? 34.014 33.920 23.337 1.00 8.42 230 MET A C 1
ATOM 674 O O . MET A 1 123 ? 34.200 34.175 22.149 1.00 9.63 230 MET A O 1
ATOM 679 N N . GLY A 1 124 ? 33.589 32.734 23.754 1.00 5.93 231 GLY A N 1
ATOM 680 C CA . GLY A 1 124 ? 33.286 31.671 22.810 1.00 6.55 231 GLY A CA 1
ATOM 681 C C . GLY A 1 124 ? 31.852 31.209 22.948 1.00 5.94 231 GLY A C 1
ATOM 682 O O . GLY A 1 124 ? 31.309 31.132 24.053 1.00 6.61 231 GLY A O 1
ATOM 683 N N . ILE A 1 125 ? 31.225 30.898 21.821 1.00 5.02 232 ILE A N 1
ATOM 684 C CA . ILE A 1 125 ? 29.834 30.465 21.805 1.00 5.31 232 ILE A CA 1
ATOM 685 C C . ILE A 1 125 ? 29.775 29.162 21.040 1.00 4.83 232 ILE A C 1
ATOM 686 O O . ILE A 1 125 ? 30.388 29.033 19.975 1.00 5.45 232 ILE A O 1
ATOM 691 N N . GLY A 1 126 ? 29.074 28.174 21.570 1.00 4.73 233 GLY A N 1
ATOM 692 C CA . GLY A 1 126 ? 28.958 26.926 20.845 1.00 4.50 233 GLY A CA 1
ATOM 693 C C . GLY A 1 126 ? 28.248 25.827 21.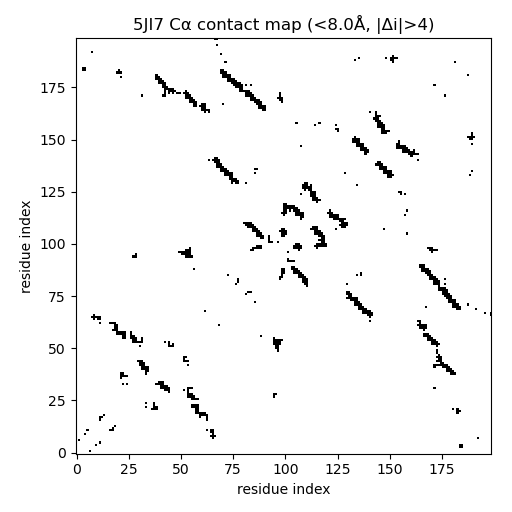600 1.00 4.98 233 GLY A C 1
ATOM 694 O O . GLY A 1 126 ? 27.181 26.037 22.183 1.00 5.00 233 GLY A O 1
ATOM 695 N N . LEU A 1 127 ? 28.845 24.642 21.563 1.00 5.24 234 LEU A N 1
ATOM 696 C CA . LEU A 1 127 ? 28.191 23.412 21.994 1.00 4.35 234 LEU A CA 1
ATOM 697 C C . LEU A 1 127 ? 29.196 22.542 22.726 1.00 5.96 234 LEU A C 1
ATOM 698 O O . LEU A 1 127 ? 30.382 22.558 22.408 1.00 6.47 234 LEU A O 1
ATOM 703 N N . SER A 1 128 ? 28.733 21.766 23.701 1.00 6.32 235 SER A N 1
ATOM 704 C CA . SER A 1 128 ? 29.612 20.796 24.339 1.00 6.69 235 SER A CA 1
ATOM 705 C C . SER A 1 128 ? 28.827 19.597 24.834 1.00 7.40 235 SER A C 1
ATOM 706 O O . SER A 1 128 ? 27.660 19.712 25.229 1.00 7.78 235 SER A O 1
ATOM 709 N N . ALA A 1 129 ? 29.471 18.438 24.802 1.00 6.24 236 ALA A N 1
ATOM 710 C CA . ALA A 1 129 ? 28.889 17.230 25.376 1.00 7.58 236 ALA A CA 1
ATOM 711 C C . ALA A 1 129 ? 28.900 17.260 26.904 1.00 7.94 236 ALA A C 1
ATOM 712 O O . ALA A 1 129 ? 29.625 18.051 27.525 1.00 8.61 236 ALA A O 1
ATOM 714 N N . GLN A 1 130 ? 28.101 16.384 27.503 1.00 7.96 237 GLN A N 1
ATOM 715 C CA . GLN A 1 130 ? 28.022 16.269 28.953 1.00 10.84 237 GLN A CA 1
ATOM 716 C C . GLN A 1 130 ? 29.411 16.061 29.523 1.00 12.83 237 GLN A C 1
ATOM 717 O O . GLN A 1 130 ? 30.216 15.331 28.952 1.00 13.52 237 GLN A O 1
ATOM 723 N N . GLY A 1 131 ? 29.703 16.733 30.629 1.00 11.04 238 GLY A N 1
ATOM 724 C CA . GLY A 1 131 ? 30.943 16.480 31.344 1.00 15.57 238 GLY A CA 1
ATOM 725 C C . GLY A 1 131 ? 32.255 16.991 30.756 1.00 18.42 238 GLY A C 1
ATOM 726 O O . GLY A 1 131 ? 33.302 16.779 31.362 1.00 19.95 238 GLY A O 1
ATOM 727 N N . VAL A 1 132 ? 32.226 17.630 29.586 1.00 11.56 239 VAL A N 1
ATOM 728 C CA . VAL A 1 132 ? 33.432 18.278 29.059 1.00 10.36 239 VAL A CA 1
ATOM 729 C C . VAL A 1 132 ? 33.931 19.331 30.058 1.00 9.97 239 VAL A C 1
ATOM 730 O O . VAL A 1 132 ? 33.135 20.043 30.661 1.00 11.56 239 VAL A O 1
ATOM 734 N N . ASN A 1 133 ? 35.248 19.398 30.244 1.00 9.23 240 ASN A N 1
ATOM 735 C CA . ASN A 1 133 ? 35.879 20.339 31.171 1.00 9.91 240 ASN A CA 1
ATOM 736 C C . ASN A 1 133 ? 35.423 21.772 30.901 1.00 11.77 240 ASN A C 1
ATOM 737 O O . ASN A 1 133 ? 35.456 22.230 29.767 1.00 11.57 240 ASN A O 1
ATOM 742 N N . MET A 1 134 ? 34.997 22.466 31.949 1.00 11.44 241 MET A N 1
ATOM 743 C CA . MET A 1 134 ? 34.458 23.810 31.807 1.00 10.26 241 MET A CA 1
ATOM 744 C C . MET A 1 134 ? 35.427 24.938 32.166 1.00 9.99 241 MET A C 1
ATOM 745 O O . MET A 1 134 ? 35.068 26.114 32.082 1.00 9.44 241 MET A O 1
ATOM 750 N N . ASN A 1 135 ? 36.652 24.580 32.544 1.00 9.63 242 ASN A N 1
ATOM 751 C CA . ASN A 1 135 ? 37.736 25.551 32.708 1.00 9.98 242 ASN A CA 1
ATOM 752 C C . ASN A 1 135 ? 38.390 25.743 31.333 1.00 10.61 242 ASN A C 1
ATOM 753 O O . ASN A 1 135 ? 39.599 25.591 31.171 1.00 11.69 242 ASN A O 1
ATOM 758 N N . ARG A 1 136 ? 37.566 26.068 30.333 1.00 8.54 243 ARG A N 1
ATOM 759 C CA . ARG A 1 136 ? 37.979 26.111 28.927 1.00 8.91 243 ARG A CA 1
ATOM 760 C C . ARG A 1 136 ? 37.012 27.040 28.210 1.00 9.81 243 ARG A C 1
ATOM 761 O O . ARG A 1 136 ? 35.956 27.360 28.751 1.00 11.74 243 ARG A O 1
ATOM 769 N N . LEU A 1 137 ? 37.365 27.474 27.001 1.00 7.81 244 LEU A N 1
ATOM 770 C CA . LEU A 1 137 ? 36.398 28.090 26.098 1.00 7.95 244 LEU A CA 1
ATOM 771 C C . LEU A 1 137 ? 35.877 26.978 25.184 1.00 7.74 244 LEU A C 1
ATOM 772 O O . LEU A 1 137 ? 36.589 25.996 24.936 1.00 7.57 244 LEU A O 1
ATOM 777 N N . PRO A 1 138 ? 34.638 27.114 24.675 1.00 7.55 245 PRO A N 1
ATOM 778 C CA . PRO A 1 138 ? 34.089 26.072 23.791 1.00 7.39 245 PRO A CA 1
ATOM 779 C C . PRO A 1 138 ? 34.961 25.803 22.561 1.00 6.40 245 PRO A C 1
ATOM 780 O O . PRO A 1 138 ? 35.426 26.738 21.881 1.00 6.58 245 PRO A O 1
ATOM 784 N N . GLY A 1 139 ? 35.196 24.520 22.296 1.00 5.73 246 GLY A N 1
ATOM 785 C CA . GLY A 1 139 ? 35.993 24.106 21.152 1.00 5.55 246 GLY A CA 1
ATOM 786 C C . GLY A 1 139 ? 37.415 23.712 21.514 1.00 8.18 246 GLY A C 1
ATOM 787 O O . GLY A 1 139 ? 38.081 23.018 20.736 1.00 8.26 246 GLY A O 1
ATOM 788 N N . TRP A 1 140 ? 37.879 24.140 22.690 1.00 7.28 247 TRP A N 1
ATOM 789 C CA . TRP A 1 140 ? 39.250 23.818 23.118 1.00 8.63 247 TRP A CA 1
ATOM 790 C C . TRP A 1 140 ? 39.428 22.334 23.445 1.00 8.99 247 TRP A C 1
ATOM 791 O O . TRP A 1 140 ? 40.479 21.750 23.153 1.00 11.75 247 TRP A O 1
ATOM 802 N N . ASP A 1 141 ? 38.412 21.727 24.048 1.00 8.71 248 ASP A N 1
ATOM 803 C CA . ASP A 1 141 ? 38.479 20.306 24.392 1.00 9.25 248 ASP A CA 1
ATOM 804 C C . ASP A 1 141 ? 37.701 19.430 23.414 1.00 9.44 248 ASP A C 1
ATOM 805 O O . ASP A 1 141 ? 36.831 19.913 22.672 1.00 9.61 248 ASP A O 1
ATOM 810 N N . LYS A 1 142 ? 38.022 18.141 23.413 1.00 9.84 249 LYS A N 1
ATOM 811 C CA . LYS A 1 142 ? 37.293 17.169 22.609 1.00 9.47 249 LYS A CA 1
ATOM 812 C C . LYS A 1 142 ? 35.811 17.193 22.963 1.00 8.35 249 LYS A C 1
ATOM 813 O O . LYS A 1 142 ? 35.452 17.389 24.131 1.00 10.12 249 LYS A O 1
ATOM 819 N N . HIS A 1 143 ? 34.970 17.020 21.943 1.00 9.05 250 HIS A N 1
ATOM 820 C CA . HIS A 1 143 ? 33.512 16.970 22.091 1.00 9.01 250 HIS A CA 1
ATOM 821 C C . HIS A 1 143 ? 32.930 18.324 22.481 1.00 8.41 250 HIS A C 1
ATOM 822 O O . HIS A 1 143 ? 31.880 18.416 23.111 1.00 9.21 250 HIS A O 1
ATOM 829 N N . SER A 1 144 ? 33.629 19.384 22.104 1.00 7.71 251 SER A N 1
ATOM 830 C CA . SER A 1 144 ? 33.082 20.728 22.250 1.00 7.10 251 SER A CA 1
ATOM 831 C C . SER A 1 144 ? 33.457 21.522 21.014 1.00 6.78 251 SER A C 1
ATOM 832 O O . SER A 1 144 ? 34.414 21.187 20.322 1.00 6.55 251 SER A O 1
ATOM 835 N N . TYR A 1 145 ? 32.705 22.588 20.751 1.00 6.27 252 TYR A N 1
ATOM 836 C CA . TYR A 1 145 ? 32.714 23.271 19.455 1.00 5.65 252 TYR A CA 1
ATOM 837 C C . TYR A 1 145 ? 32.448 24.734 19.732 1.00 5.19 252 TYR A C 1
ATOM 838 O O . TYR A 1 145 ? 31.518 25.054 20.467 1.00 6.02 252 TYR A O 1
ATOM 847 N N . GLY A 1 146 ? 33.255 25.624 19.162 1.00 4.74 253 GLY A N 1
ATOM 848 C CA . GLY A 1 146 ? 33.130 27.043 19.464 1.00 5.68 253 GLY A CA 1
ATOM 849 C C . GLY A 1 146 ? 33.446 27.988 18.322 1.00 4.93 253 GLY A C 1
ATOM 850 O O . GLY A 1 146 ? 34.176 27.652 17.388 1.00 6.07 253 GLY A O 1
ATOM 851 N N . TYR A 1 147 ? 32.862 29.178 18.413 1.00 5.78 254 TYR A N 1
ATOM 852 C CA . TYR A 1 147 ? 33.152 30.308 17.536 1.00 4.84 254 TYR A CA 1
ATOM 853 C C . TYR A 1 147 ? 33.542 31.436 18.489 1.00 5.34 254 TYR A C 1
ATOM 854 O O . TYR A 1 147 ? 32.783 31.767 19.405 1.00 5.43 254 TYR A O 1
ATOM 863 N N . HIS A 1 148 ? 34.736 31.995 18.314 1.00 5.41 255 HIS A N 1
ATOM 864 C CA . HIS A 1 148 ? 35.268 32.951 19.286 1.00 5.73 255 HIS A CA 1
ATOM 865 C C . HIS A 1 148 ? 35.272 34.376 18.744 1.00 6.12 255 HIS A C 1
ATOM 866 O O . HIS A 1 148 ? 35.581 34.613 17.571 1.00 6.44 255 HIS A O 1
ATOM 873 N N . GLY A 1 149 ? 34.956 35.327 19.618 1.00 6.69 256 GLY A N 1
ATOM 874 C CA . GLY A 1 149 ? 34.755 36.710 19.229 1.00 6.73 256 GLY A CA 1
ATOM 875 C C . GLY A 1 149 ? 36.003 37.510 18.949 1.00 6.91 256 GLY A C 1
ATOM 876 O O . GLY A 1 149 ? 35.960 38.436 18.145 1.00 7.32 256 GLY A O 1
ATOM 877 N N . ASP A 1 150 ? 37.111 37.176 19.599 1.00 7.76 257 ASP A N 1
ATOM 878 C CA . ASP A 1 150 ? 38.320 37.986 19.442 1.00 7.51 257 ASP A CA 1
ATOM 879 C C . ASP A 1 150 ? 38.981 37.798 18.076 1.00 7.44 257 ASP A C 1
ATOM 880 O O . ASP A 1 150 ? 39.587 38.737 17.548 1.00 10.26 257 ASP A O 1
ATOM 885 N N . ASP A 1 151 ? 38.845 36.603 17.499 1.00 8.83 258 ASP A N 1
ATOM 886 C CA . ASP A 1 151 ? 39.512 36.270 16.242 1.00 8.96 258 ASP A CA 1
ATOM 887 C C . ASP A 1 151 ? 38.554 35.798 15.147 1.00 8.52 258 ASP A C 1
ATOM 888 O O . ASP A 1 151 ? 38.952 35.664 13.985 1.00 9.71 258 ASP A O 1
ATOM 893 N N . GLY A 1 152 ? 37.294 35.560 15.507 1.00 6.42 259 GLY A N 1
ATOM 894 C CA . GLY A 1 152 ? 36.322 35.037 14.552 1.00 6.62 259 GLY A CA 1
ATOM 895 C C . GLY A 1 152 ? 36.576 33.588 14.157 1.00 6.79 259 GLY A C 1
ATOM 896 O O . GLY A 1 152 ? 35.957 33.058 13.235 1.00 7.60 259 GLY A O 1
ATOM 897 N N . HIS A 1 153 ? 37.508 32.933 14.834 1.00 7.06 260 HIS A N 1
ATOM 898 C CA . HIS A 1 153 ? 37.861 31.568 14.461 1.00 6.19 260 HIS A CA 1
ATOM 899 C C . HIS A 1 153 ? 36.887 30.526 15.000 1.00 5.63 260 HIS A C 1
ATOM 900 O O . HIS A 1 153 ? 36.228 30.749 16.025 1.00 6.25 260 HIS A O 1
ATOM 907 N N . SER A 1 154 ? 36.822 29.382 14.317 1.00 5.93 261 SER A N 1
ATOM 908 C CA . SER A 1 154 ? 36.089 28.224 14.793 1.00 6.25 261 SER A CA 1
ATOM 909 C C . SER A 1 154 ? 37.042 27.188 15.381 1.00 6.77 261 SER A C 1
ATOM 910 O O . SER A 1 154 ? 38.171 27.012 14.912 1.00 6.92 261 SER A O 1
ATOM 913 N N . PHE A 1 155 ? 36.575 26.506 16.417 1.00 5.65 262 PHE A N 1
ATOM 914 C CA . PHE A 1 155 ? 37.369 25.544 17.157 1.00 5.08 262 PHE A CA 1
ATOM 915 C C . PHE A 1 155 ? 36.573 24.258 17.254 1.00 6.65 262 PHE A C 1
ATOM 916 O O . PHE A 1 155 ? 35.523 24.212 17.911 1.00 6.25 262 PHE A O 1
ATOM 924 N N . CYS A 1 156 ? 37.070 23.217 16.593 1.00 7.66 263 CYS A N 1
ATOM 925 C CA . CYS A 1 156 ? 36.340 21.971 16.446 1.00 6.90 263 CYS A CA 1
ATOM 926 C C . CYS A 1 156 ? 36.984 20.850 17.250 1.00 9.60 263 CYS A C 1
ATOM 927 O O . CYS A 1 156 ? 38.006 20.292 16.835 1.00 10.70 263 CYS A O 1
ATOM 930 N N . SER A 1 157 ? 36.394 20.547 18.407 1.00 8.19 264 SER A N 1
ATOM 931 C CA . SER A 1 157 ? 36.767 19.366 19.194 1.00 9.23 264 SER A CA 1
ATOM 932 C C . SER A 1 157 ? 38.282 19.261 19.415 1.00 9.98 264 SER A C 1
ATOM 933 O O . SER A 1 157 ? 38.893 18.236 19.106 1.00 10.94 264 SER A O 1
ATOM 936 N N . SER A 1 158 ? 38.860 20.344 19.932 1.00 10.54 265 SER A N 1
ATOM 937 C CA . SER A 1 158 ? 40.294 20.475 20.249 1.00 10.89 265 SER A CA 1
ATOM 938 C C . SER A 1 158 ? 41.193 20.746 19.044 1.00 12.43 265 SER A C 1
ATOM 939 O O . SER A 1 158 ? 42.411 20.856 19.194 1.00 14.11 265 SER A O 1
ATOM 942 N N . GLY A 1 159 ? 40.602 20.866 17.861 1.00 11.85 266 GLY A N 1
ATOM 943 C CA . GLY A 1 159 ? 41.375 21.210 16.676 1.00 11.93 266 GLY A CA 1
ATOM 944 C C . GLY A 1 159 ? 41.875 22.641 16.706 1.00 11.87 266 GLY A C 1
ATOM 945 O O . GLY A 1 159 ? 41.342 23.484 17.422 1.00 13.14 266 GLY A O 1
ATOM 946 N N . THR A 1 160 ? 42.915 22.914 15.921 1.00 13.99 267 THR A N 1
ATOM 947 C CA . THR A 1 160 ? 43.458 24.255 15.775 1.00 13.24 267 THR A CA 1
ATOM 948 C C . THR A 1 160 ? 42.358 25.213 15.305 1.00 9.41 267 THR A C 1
ATOM 949 O O . THR A 1 160 ? 41.560 24.857 14.425 1.00 10.84 267 THR A O 1
ATOM 953 N N . GLY A 1 161 ? 42.326 26.411 15.884 1.00 10.71 268 GLY A N 1
ATOM 954 C CA . GLY A 1 161 ? 41.396 27.447 15.465 1.00 9.14 268 GLY A CA 1
ATOM 955 C C . GLY A 1 161 ? 41.521 27.713 13.975 1.00 11.81 268 GLY A C 1
ATOM 956 O O . GLY A 1 161 ? 42.630 27.855 13.458 1.00 12.95 268 GLY A O 1
ATOM 957 N N . GLN A 1 162 ? 40.382 27.762 13.287 1.00 8.12 269 GLN A N 1
ATOM 958 C CA . GLN A 1 162 ? 40.342 27.974 11.839 1.00 8.38 269 GLN A CA 1
ATOM 959 C C . GLN A 1 162 ? 39.630 29.279 11.518 1.00 7.96 269 GLN A C 1
ATOM 960 O O . GLN A 1 162 ? 38.655 29.612 12.177 1.00 7.23 269 GLN A O 1
ATOM 966 N N . PRO A 1 163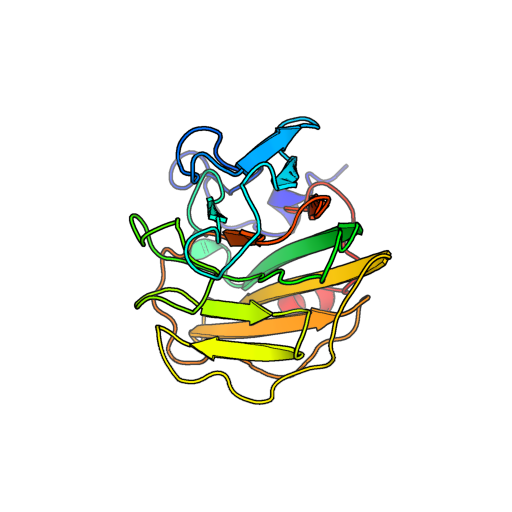 ? 40.077 30.007 10.478 1.00 8.59 270 PRO A N 1
ATOM 967 C CA . PRO A 1 163 ? 39.283 31.156 10.030 1.00 6.54 270 PRO A CA 1
ATOM 968 C C . PRO A 1 163 ? 37.856 30.698 9.765 1.00 7.11 270 PRO A C 1
ATOM 969 O O . PRO A 1 163 ? 37.647 29.627 9.184 1.00 8.92 270 PRO A O 1
ATOM 973 N N . TYR A 1 164 ? 36.884 31.475 10.195 1.00 6.56 271 TYR A N 1
ATOM 974 C CA . TYR A 1 164 ? 35.479 31.105 10.051 1.00 5.81 271 TYR A CA 1
ATOM 975 C C . TYR A 1 164 ? 34.593 32.326 9.759 1.00 6.60 271 TYR A C 1
ATOM 976 O O . TYR A 1 164 ? 33.978 32.411 8.727 1.00 8.98 271 TYR A O 1
ATOM 985 N N . GLY A 1 165 ? 34.521 33.227 10.721 1.00 6.68 272 GLY A N 1
ATOM 986 C CA . GLY A 1 165 ? 33.628 34.355 10.589 1.00 7.64 272 GLY A CA 1
ATOM 987 C C . GLY A 1 165 ? 34.236 35.655 11.057 1.00 6.39 272 GLY A C 1
ATOM 988 O O . GLY A 1 165 ? 35.435 35.741 11.368 1.00 7.41 272 GLY A O 1
ATOM 989 N N . PRO A 1 166 ? 33.419 36.704 11.094 1.00 6.55 273 PRO A N 1
ATOM 990 C CA . PRO A 1 166 ? 33.943 37.968 11.624 1.00 6.81 273 PRO A CA 1
ATOM 991 C C . PRO A 1 166 ? 34.202 37.884 13.123 1.00 5.72 273 PRO A C 1
ATOM 992 O O . PRO A 1 166 ? 33.730 36.969 13.813 1.00 7.01 273 PRO A O 1
ATOM 996 N N . THR A 1 167 ? 34.952 38.848 13.628 1.00 6.63 274 THR A N 1
ATOM 997 C CA . THR A 1 167 ? 35.038 39.034 15.069 1.00 7.31 274 THR A CA 1
ATOM 998 C C . THR A 1 167 ? 33.667 39.473 15.577 1.00 7.54 274 THR A C 1
ATOM 999 O O . THR A 1 167 ? 32.772 39.810 14.799 1.00 7.24 274 THR A O 1
ATOM 1003 N N . PHE A 1 168 ? 33.476 39.445 16.887 1.00 5.69 275 PHE A N 1
ATOM 1004 C CA . PHE A 1 168 ? 32.256 39.994 17.450 1.00 6.03 275 PHE A CA 1
ATOM 1005 C C . PHE A 1 168 ? 32.532 40.576 18.817 1.00 5.60 275 PHE A C 1
ATOM 1006 O O . PHE A 1 168 ? 33.517 40.201 19.475 1.00 7.55 275 PHE A O 1
ATOM 1014 N N . THR A 1 169 ? 31.682 41.513 19.224 1.00 5.30 276 THR A N 1
ATOM 1015 C CA . THR A 1 169 ? 32.005 42.361 20.358 1.00 5.95 276 THR A CA 1
ATOM 1016 C C . THR A 1 169 ? 30.735 42.970 20.939 1.00 5.94 276 THR A C 1
ATOM 1017 O O . THR A 1 169 ? 29.641 42.596 20.549 1.00 5.56 276 THR A O 1
ATOM 1021 N N . THR A 1 170 ? 30.897 43.885 21.889 1.00 6.51 277 THR A N 1
ATOM 1022 C CA . THR A 1 170 ? 29.785 44.543 22.555 1.00 5.86 277 THR A CA 1
ATOM 1023 C C . THR A 1 170 ? 28.725 45.042 21.579 1.00 6.04 277 THR A C 1
ATOM 1024 O O . THR A 1 170 ? 29.028 45.807 20.647 1.00 7.33 277 THR A O 1
ATOM 1028 N N . GLY A 1 171 ? 27.484 44.608 21.795 1.00 6.45 278 GLY A N 1
ATOM 1029 C CA . GLY A 1 171 ? 26.370 45.001 20.944 1.00 6.70 278 GLY A CA 1
ATOM 1030 C C . GLY A 1 171 ? 25.902 43.903 20.002 1.00 5.68 278 GLY A C 1
ATOM 1031 O O . GLY A 1 171 ? 24.718 43.865 19.638 1.00 6.96 278 GLY A O 1
ATOM 1032 N N . ASP A 1 172 ? 26.816 43.018 19.611 1.00 5.65 279 ASP A N 1
ATOM 1033 C CA . ASP A 1 172 ? 26.499 41.991 18.615 1.00 4.92 279 ASP A CA 1
ATOM 1034 C C . ASP A 1 172 ? 25.613 40.882 19.163 1.00 6.84 279 ASP A C 1
ATOM 1035 O O . ASP A 1 172 ? 25.654 40.556 20.355 1.00 6.90 279 ASP A O 1
ATOM 1040 N N . VAL A 1 173 ? 24.807 40.319 18.269 1.00 5.26 280 VAL A N 1
ATOM 1041 C CA . VAL A 1 173 ? 24.062 39.103 18.541 1.00 5.56 280 VAL A CA 1
ATOM 1042 C C . VAL A 1 173 ? 24.650 37.996 17.671 1.00 5.69 280 VAL A C 1
ATOM 1043 O O . VAL A 1 173 ? 24.788 38.147 16.453 1.00 6.19 280 VAL A O 1
ATOM 1047 N N . ILE A 1 174 ? 25.031 36.896 18.303 1.00 5.46 281 ILE A N 1
ATOM 1048 C CA . ILE A 1 174 ? 25.537 35.731 17.603 1.00 4.15 281 ILE A CA 1
ATOM 1049 C C . ILE A 1 174 ? 24.618 34.543 17.851 1.00 5.42 281 ILE A C 1
ATOM 1050 O O . ILE A 1 174 ? 24.310 34.207 19.003 1.00 5.40 281 ILE A O 1
ATOM 1055 N N . GLY A 1 175 ? 24.140 33.935 16.771 1.00 4.53 282 GLY A N 1
ATOM 1056 C CA . GLY A 1 175 ? 23.307 32.752 16.887 1.00 4.53 282 GLY A CA 1
ATOM 1057 C C . GLY A 1 175 ? 24.076 31.492 16.545 1.00 4.34 282 GLY A C 1
ATOM 1058 O O . GLY A 1 175 ? 25.087 31.524 15.839 1.00 4.99 282 GLY A O 1
ATOM 1059 N N . CYS A 1 176 ? 23.574 30.374 17.052 1.00 5.03 283 CYS A N 1
ATOM 1060 C CA . CYS A 1 176 ? 24.154 29.071 16.795 1.00 3.74 283 CYS A CA 1
ATOM 1061 C C . CYS A 1 176 ? 23.020 28.136 16.410 1.00 4.98 283 CYS A C 1
ATOM 1062 O O . CYS A 1 176 ? 22.093 27.912 17.188 1.00 4.61 283 CYS A O 1
ATOM 1065 N N . CYS A 1 177 ? 23.061 27.650 15.175 1.00 5.00 284 CYS A N 1
ATOM 1066 C CA . CYS A 1 177 ? 22.039 26.754 14.670 1.00 5.57 284 CYS A CA 1
ATOM 1067 C C . CYS A 1 177 ? 22.607 25.347 14.514 1.00 6.20 284 CYS A C 1
ATOM 1068 O O . CYS A 1 177 ? 23.656 25.153 13.896 1.00 7.41 284 CYS A O 1
ATOM 1071 N N . VAL A 1 178 ? 21.922 24.367 15.089 1.00 5.36 285 VAL A N 1
ATOM 1072 C CA . VAL A 1 178 ? 22.336 22.983 14.958 1.00 4.88 285 VAL A CA 1
ATOM 1073 C C . VAL A 1 178 ? 21.307 22.261 14.089 1.00 6.68 285 VAL A C 1
ATOM 1074 O O . VAL A 1 178 ? 20.139 22.164 14.443 1.00 6.51 285 VAL A O 1
ATOM 1078 N N . ASN A 1 179 ? 21.743 21.775 12.934 1.00 5.93 286 ASN A N 1
ATOM 1079 C CA . ASN A 1 179 ? 20.888 20.951 12.095 1.00 6.09 286 ASN A CA 1
ATOM 1080 C C . ASN A 1 179 ? 21.114 19.503 12.530 1.00 6.88 286 ASN A C 1
ATOM 1081 O O . ASN A 1 179 ? 22.164 18.916 12.246 1.00 7.37 286 ASN A O 1
ATOM 1086 N N . LEU A 1 180 ? 20.145 18.955 13.263 1.00 6.19 287 LEU A N 1
ATOM 1087 C CA . LEU A 1 180 ? 20.292 17.639 13.870 1.00 7.39 287 LEU A CA 1
ATOM 1088 C C . LEU A 1 180 ? 20.101 16.549 12.827 1.00 7.80 287 LEU A C 1
ATOM 1089 O O . LEU A 1 180 ? 20.511 15.398 13.039 1.00 10.33 287 LEU A O 1
ATOM 1094 N N . ILE A 1 181 ? 19.477 16.906 11.708 1.00 7.79 288 ILE A N 1
ATOM 1095 C CA . ILE A 1 181 ? 19.190 15.968 10.627 1.00 8.23 288 ILE A CA 1
ATOM 1096 C C . ILE A 1 181 ? 20.453 15.623 9.839 1.00 9.06 288 ILE A C 1
ATOM 1097 O O . ILE A 1 181 ? 20.771 14.437 9.652 1.00 10.88 288 ILE A O 1
ATOM 1102 N N . ASN A 1 182 ? 21.197 16.639 9.406 1.00 8.29 289 ASN A N 1
ATOM 1103 C CA . ASN A 1 182 ? 22.435 16.374 8.674 1.00 7.80 289 ASN A CA 1
ATOM 1104 C C . ASN A 1 182 ? 23.717 16.561 9.486 1.00 7.45 289 ASN A C 1
ATOM 1105 O O . ASN A 1 182 ? 24.811 16.516 8.926 1.00 9.66 289 ASN A O 1
ATOM 1110 N N . ASN A 1 183 ? 23.570 16.779 10.792 1.00 8.00 290 ASN A N 1
ATOM 1111 C CA . ASN A 1 183 ? 24.704 16.815 11.719 1.00 7.68 290 ASN A CA 1
ATOM 1112 C C . ASN A 1 183 ? 25.667 17.958 11.471 1.00 8.94 290 ASN A C 1
ATOM 1113 O O . ASN A 1 183 ? 26.886 17.789 11.570 1.00 10.46 290 ASN A O 1
ATOM 1118 N N . THR A 1 184 ? 25.111 19.125 11.168 1.00 6.79 291 THR A N 1
ATOM 1119 C CA . THR A 1 184 ? 25.932 20.305 10.926 1.00 7.19 291 THR A CA 1
ATOM 1120 C C . THR A 1 184 ? 25.548 21.424 11.876 1.00 6.86 291 THR A C 1
ATOM 1121 O O . THR A 1 184 ? 24.486 21.406 12.500 1.00 8.01 291 THR A O 1
ATOM 1125 N N . CYS A 1 185 ? 26.443 22.398 11.990 1.00 6.41 292 CYS A N 1
ATOM 1126 C CA . CYS A 1 185 ? 26.198 23.591 12.781 1.00 6.95 292 CYS A CA 1
ATOM 1127 C C . CYS A 1 185 ? 26.692 24.795 11.998 1.00 7.21 292 CYS A C 1
ATOM 1128 O O . CYS A 1 185 ? 27.776 24.753 11.406 1.00 6.35 292 CYS A O 1
ATOM 1131 N N . PHE A 1 186 ? 25.892 25.857 11.986 1.00 6.07 293 PHE A N 1
ATOM 1132 C CA . PHE A 1 186 ? 26.357 27.139 11.471 1.00 6.34 293 PHE A CA 1
ATOM 1133 C C . PHE A 1 186 ? 25.990 28.247 12.440 1.00 6.07 293 PHE A C 1
ATOM 1134 O O . PHE A 1 186 ? 25.028 28.128 13.211 1.00 5.45 293 PHE A O 1
ATOM 1142 N N . TYR A 1 187 ? 26.762 29.324 12.420 1.00 5.86 294 TYR A N 1
ATOM 1143 C CA . TYR A 1 187 ? 26.444 30.463 13.257 1.00 4.98 294 TYR A CA 1
ATOM 1144 C C . TYR A 1 187 ? 25.827 31.576 12.439 1.00 5.36 294 TYR A C 1
ATOM 1145 O O . TYR A 1 187 ? 25.825 31.533 11.195 1.00 5.45 294 TYR A O 1
ATOM 1154 N N . THR A 1 188 ? 25.294 32.568 13.140 1.00 5.03 295 THR A N 1
ATOM 1155 C CA . THR A 1 188 ? 24.730 33.755 12.508 1.00 4.99 295 THR A CA 1
ATOM 1156 C C . THR A 1 188 ? 25.258 34.970 13.253 1.00 6.34 295 THR A C 1
ATOM 1157 O O . THR A 1 188 ? 25.676 34.878 14.416 1.00 5.47 295 THR A O 1
ATOM 1161 N N . LYS A 1 189 ? 25.245 36.120 12.590 1.00 6.84 296 LYS A N 1
ATOM 1162 C CA . LYS A 1 189 ? 25.660 37.358 13.240 1.00 5.37 296 LYS A CA 1
ATOM 1163 C C . LYS A 1 189 ? 24.665 38.448 12.903 1.00 6.56 296 LYS A C 1
ATOM 1164 O O . LYS A 1 189 ? 24.488 38.774 11.735 1.00 7.34 296 LYS A O 1
ATOM 1170 N N . ASN A 1 190 ? 23.998 38.982 13.919 1.00 6.34 297 ASN A N 1
ATOM 1171 C CA . ASN A 1 190 ? 23.046 40.070 13.727 1.00 6.23 297 ASN A CA 1
ATOM 1172 C C . ASN A 1 190 ? 22.026 39.796 12.636 1.00 8.04 297 ASN A C 1
ATOM 1173 O O . ASN A 1 190 ? 21.689 40.677 11.842 1.00 7.28 297 ASN A O 1
ATOM 1178 N N . GLY A 1 191 ? 21.563 38.553 12.590 1.00 7.25 298 GLY A N 1
ATOM 1179 C CA . GLY A 1 191 ? 20.472 38.173 11.712 1.00 7.64 298 GLY A CA 1
ATOM 1180 C C . GLY A 1 191 ? 20.864 37.591 10.375 1.00 10.36 298 GLY A C 1
ATOM 1181 O O . GLY A 1 191 ? 19.994 37.158 9.623 1.00 10.73 298 GLY A O 1
ATOM 1182 N N . HIS A 1 192 ? 22.147 37.600 10.044 1.00 8.02 299 HIS A N 1
ATOM 1183 C CA . HIS A 1 192 ? 22.531 36.968 8.790 1.00 10.06 299 HIS A CA 1
ATOM 1184 C C . HIS A 1 192 ? 23.399 35.751 9.018 1.00 8.88 299 HIS A C 1
ATOM 1185 O O . HIS A 1 192 ? 24.257 35.707 9.909 1.00 7.53 299 HIS A O 1
ATOM 1192 N N . SER A 1 193 ? 23.159 34.732 8.210 1.00 8.93 300 SER A N 1
ATOM 1193 C CA . SER A 1 193 ? 23.876 33.490 8.376 1.00 8.12 300 SER A CA 1
ATOM 1194 C C . SER A 1 193 ? 25.349 33.620 7.988 1.00 9.15 300 SER A C 1
ATOM 1195 O O . SER A 1 193 ? 25.706 34.339 7.034 1.00 8.84 300 SER A O 1
ATOM 1198 N N . LEU A 1 194 ? 26.194 32.912 8.730 1.00 7.03 301 LEU A N 1
ATOM 1199 C CA . LEU A 1 194 ? 27.572 32.664 8.339 1.00 6.91 301 LEU A CA 1
ATOM 1200 C C . LEU A 1 194 ? 27.591 31.269 7.703 1.00 5.73 301 LEU A C 1
ATOM 1201 O O . LEU A 1 194 ? 26.531 30.662 7.505 1.00 7.83 301 LEU A O 1
ATOM 1206 N N . GLY A 1 195 ? 28.767 30.766 7.360 1.00 10.06 302 GLY A N 1
ATOM 1207 C CA . GLY A 1 195 ? 28.852 29.460 6.725 1.00 9.88 302 GLY A CA 1
ATOM 1208 C C . GLY A 1 195 ? 28.689 28.290 7.675 1.00 6.42 302 GLY A C 1
ATOM 1209 O O . GLY A 1 195 ? 28.573 28.475 8.902 1.00 6.42 302 GLY A O 1
ATOM 1210 N N . ILE A 1 196 ? 28.672 27.078 7.118 1.00 6.17 303 ILE A N 1
ATOM 1211 C CA . ILE A 1 196 ? 28.689 25.872 7.936 1.00 5.40 303 ILE A CA 1
ATOM 1212 C C . ILE A 1 196 ? 30.020 25.851 8.673 1.00 7.65 303 ILE A C 1
ATOM 1213 O O . ILE A 1 196 ? 31.082 25.972 8.063 1.00 9.64 303 ILE A O 1
ATOM 1218 N N . ALA A 1 197 ? 29.960 25.735 9.995 1.00 6.07 304 ALA A N 1
ATOM 1219 C CA . ALA A 1 197 ? 31.157 25.694 10.823 1.00 6.56 304 ALA A CA 1
ATOM 1220 C C . ALA A 1 197 ? 31.659 24.279 11.074 1.00 7.10 304 ALA A C 1
ATOM 1221 O O . ALA A 1 197 ? 32.863 24.014 10.980 1.00 8.53 304 ALA A O 1
ATOM 1223 N N . PHE A 1 198 ? 30.737 23.389 11.425 1.00 6.11 305 PHE A N 1
ATOM 1224 C CA . PHE A 1 198 ? 31.104 22.036 11.827 1.00 6.50 305 PHE A CA 1
ATOM 1225 C C . PHE A 1 198 ? 30.228 21.019 11.122 1.00 8.65 305 PHE A C 1
ATOM 1226 O O . PHE A 1 198 ? 29.035 21.250 10.911 1.00 8.41 305 PHE A O 1
ATOM 1234 N N . THR A 1 199 ? 30.828 19.883 10.786 1.00 9.24 306 THR A N 1
ATOM 1235 C CA . THR A 1 199 ? 30.098 18.773 10.201 1.00 8.28 306 THR A CA 1
ATOM 1236 C C . THR A 1 199 ? 30.317 17.520 11.039 1.00 8.03 306 THR A C 1
ATOM 1237 O O . THR A 1 199 ? 31.171 17.502 11.928 1.00 11.02 306 THR A O 1
ATOM 1241 N N . ASP A 1 200 ? 29.547 16.473 10.748 1.00 8.98 307 ASP A N 1
ATOM 1242 C CA . ASP A 1 200 ? 29.655 15.204 11.471 1.00 12.90 307 ASP A CA 1
ATOM 1243 C C . ASP A 1 200 ? 29.526 15.357 12.986 1.00 12.31 307 ASP A C 1
ATOM 1244 O O . ASP A 1 200 ? 30.223 14.688 13.748 1.00 13.88 307 ASP A O 1
ATOM 1249 N N . LEU A 1 201 ? 28.620 16.231 13.420 1.00 11.55 308 LEU A N 1
ATOM 1250 C CA . LEU A 1 201 ? 28.436 16.477 14.839 1.00 10.53 308 LEU A CA 1
ATOM 1251 C C . LEU A 1 201 ? 27.750 15.313 15.531 1.00 12.57 308 LEU A C 1
ATOM 1252 O O . LEU A 1 201 ? 26.799 14.734 14.997 1.00 15.03 308 LEU A O 1
ATOM 1257 N N . PRO A 1 202 ? 28.210 14.984 16.737 1.00 12.20 309 PRO A N 1
ATOM 1258 C CA . PRO A 1 202 ? 27.494 14.018 17.563 1.00 11.64 309 PRO A CA 1
ATOM 1259 C C . PRO A 1 202 ? 26.245 14.674 18.133 1.00 10.54 309 PRO A C 1
ATOM 1260 O O . PRO A 1 202 ? 26.172 15.896 18.202 1.00 10.53 309 PRO A O 1
ATOM 1264 N N . PRO A 1 203 ? 25.253 13.873 18.524 1.00 10.21 310 PRO A N 1
ATOM 1265 C CA . PRO A 1 203 ? 24.054 14.417 19.162 1.00 8.83 310 PRO A CA 1
ATOM 1266 C C . PRO A 1 203 ? 24.239 14.632 20.665 1.00 8.25 310 PRO A C 1
ATOM 1267 O O . PRO A 1 203 ? 25.347 14.434 21.184 1.00 9.83 310 PRO A O 1
ATOM 1271 N N . ASN A 1 204 ? 23.166 15.040 21.340 1.00 7.99 311 ASN A N 1
ATOM 1272 C CA . ASN A 1 204 ? 23.161 15.290 22.782 1.00 8.15 311 ASN A CA 1
ATOM 1273 C C . ASN A 1 204 ? 24.119 16.382 23.228 1.00 7.52 311 ASN A C 1
ATOM 1274 O O . ASN A 1 204 ? 24.670 16.337 24.332 1.00 8.70 311 ASN A O 1
ATOM 1279 N N . LEU A 1 205 ? 24.293 17.382 22.374 1.00 6.52 312 LEU A N 1
ATOM 1280 C CA . LEU A 1 205 ? 25.130 18.526 22.726 1.00 6.36 312 LEU A CA 1
ATOM 1281 C C . LEU A 1 205 ? 24.341 19.586 23.499 1.00 6.10 312 LEU A C 1
ATOM 1282 O O . LEU A 1 205 ? 23.130 19.755 23.314 1.00 6.40 312 LEU A O 1
ATOM 1287 N N . TYR A 1 206 ? 25.040 20.287 24.388 1.00 5.95 313 TYR A N 1
ATOM 1288 C CA . TYR A 1 206 ? 24.459 21.383 25.170 1.00 5.10 313 TYR A CA 1
ATOM 1289 C C . TYR A 1 206 ? 24.925 22.734 24.631 1.00 5.93 313 TYR A C 1
ATOM 1290 O O . TYR A 1 206 ? 26.110 22.925 24.373 1.00 5.76 313 TYR A O 1
ATOM 1299 N N . PRO A 1 207 ? 24.001 23.683 24.490 1.00 4.32 314 PRO A N 1
A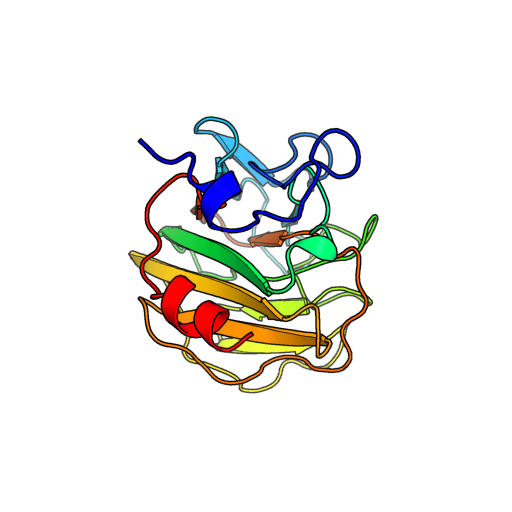TOM 1300 C CA . PRO A 1 207 ? 24.414 25.072 24.281 1.00 3.88 314 PRO A CA 1
ATOM 1301 C C . PRO A 1 207 ? 25.414 25.468 25.365 1.00 5.03 314 PRO A C 1
ATOM 1302 O O . PRO A 1 207 ? 25.229 25.124 26.538 1.00 5.13 314 PRO A O 1
ATOM 1306 N N . THR A 1 208 ? 26.475 26.163 24.977 1.00 4.01 315 THR A N 1
ATOM 1307 C CA . THR A 1 208 ? 27.556 26.505 25.891 1.00 5.33 315 THR A CA 1
ATOM 1308 C C . THR A 1 208 ? 28.100 27.870 25.533 1.00 5.12 315 THR A C 1
ATOM 1309 O O . THR A 1 208 ? 28.189 28.215 24.350 1.00 6.74 315 THR A O 1
ATOM 1313 N N . VAL A 1 209 ? 28.445 28.658 26.546 1.00 4.48 316 VAL A N 1
ATOM 1314 C CA . VAL A 1 209 ? 29.213 29.882 26.331 1.00 5.71 316 VAL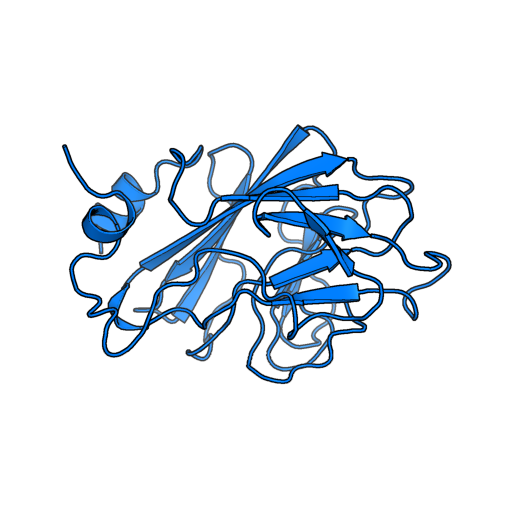 A CA 1
ATOM 1315 C C . VAL A 1 209 ? 30.412 29.837 27.264 1.00 5.54 316 VAL A C 1
ATOM 1316 O O . VAL A 1 209 ? 30.328 29.276 28.362 1.00 7.37 316 VAL A O 1
ATOM 1320 N N . GLY A 1 210 ? 31.532 30.393 26.815 1.00 5.41 317 GLY A N 1
ATOM 1321 C CA . GLY A 1 210 ? 32.706 30.556 27.661 1.00 6.66 317 GLY A CA 1
ATOM 1322 C C . GLY A 1 210 ? 33.260 31.966 27.603 1.00 7.09 317 GLY A C 1
ATOM 1323 O O . GLY A 1 210 ? 33.193 32.641 26.570 1.00 6.14 317 GLY A O 1
ATOM 1324 N N . LEU A 1 211 ? 33.799 32.415 28.734 1.00 6.78 318 LEU A N 1
ATOM 1325 C CA . LEU A 1 211 ? 34.303 33.776 28.900 1.00 6.23 318 LEU A CA 1
ATOM 1326 C C . LEU A 1 211 ? 35.689 33.707 29.553 1.00 6.98 318 LEU A C 1
ATOM 1327 O O . LEU A 1 211 ? 36.025 32.688 30.171 1.00 8.48 318 LEU A O 1
ATOM 1332 N N . GLN A 1 212 ? 36.467 34.786 29.455 1.00 5.62 319 GLN A N 1
ATOM 1333 C CA . GLN A 1 212 ? 37.829 34.749 29.907 1.00 8.06 319 GLN A CA 1
ATOM 1334 C C . GLN A 1 212 ? 38.397 36.014 30.512 1.00 6.85 319 GLN A C 1
ATOM 1335 O O . GLN A 1 212 ? 39.375 35.957 31.112 1.00 10.00 319 GLN A O 1
ATOM 1341 N N . THR A 1 213 ? 37.856 37.160 30.203 1.00 7.11 320 THR A N 1
ATOM 1342 C CA . THR A 1 213 ? 38.382 38.403 30.786 1.00 8.35 320 THR A CA 1
ATOM 1343 C C . THR A 1 213 ? 37.381 39.203 31.609 1.00 8.44 320 THR A C 1
ATOM 1344 O O . THR A 1 213 ? 36.165 39.099 31.424 1.00 8.57 320 THR A O 1
ATOM 1348 N N . PRO A 1 214 ? 37.891 39.994 32.561 1.00 9.59 321 PRO A N 1
ATOM 1349 C CA . PRO A 1 214 ? 37.025 40.731 33.481 1.00 8.56 321 PRO A CA 1
ATOM 1350 C C . PRO A 1 214 ? 36.027 41.631 32.775 1.00 9.57 321 PRO A C 1
ATOM 1351 O O . PRO A 1 214 ? 36.373 42.312 31.797 1.00 10.24 321 PRO A O 1
ATOM 1355 N N . GLY A 1 215 ? 34.794 41.632 33.274 1.00 9.81 322 GLY A N 1
ATOM 1356 C CA . GLY A 1 215 ? 33.761 42.480 32.722 1.00 8.84 322 GLY A CA 1
ATOM 1357 C C . GLY A 1 215 ? 32.976 41.876 31.573 1.00 9.44 322 GLY A C 1
ATOM 1358 O O . GLY A 1 215 ? 31.985 42.469 31.135 1.00 9.44 322 GLY A O 1
ATOM 1359 N N . GLU A 1 216 ? 33.388 40.708 31.082 1.00 7.44 323 GLU A N 1
ATOM 1360 C CA . GLU A 1 216 ? 32.610 40.079 30.017 1.00 7.25 323 GLU A CA 1
ATOM 1361 C C . GLU A 1 216 ? 31.236 39.650 30.529 1.00 6.30 323 GLU A C 1
ATOM 1362 O O . GLU A 1 216 ? 31.116 39.056 31.611 1.00 6.92 323 GLU A O 1
ATOM 1368 N N . VAL A 1 217 ? 30.199 39.953 29.749 1.00 5.07 324 VAL A N 1
ATOM 1369 C CA . VAL A 1 217 ? 28.813 39.649 30.106 1.00 6.75 324 VAL A CA 1
ATOM 1370 C C . VAL A 1 217 ? 28.058 39.334 28.823 1.00 6.85 324 VAL A C 1
ATOM 1371 O O . VAL A 1 217 ? 28.132 40.093 27.854 1.00 6.88 324 VAL A O 1
ATOM 1375 N N . VAL A 1 218 ? 27.354 38.207 28.797 1.00 5.88 325 VAL A N 1
ATOM 1376 C CA . VAL A 1 218 ? 26.511 37.850 27.652 1.00 6.54 325 VAL A CA 1
ATOM 1377 C C . VAL A 1 218 ? 25.123 37.390 28.105 1.00 7.50 325 VAL A C 1
ATOM 1378 O O . VAL A 1 218 ? 24.969 36.882 29.209 1.00 8.06 325 VAL A O 1
ATOM 1382 N N . ASP A 1 219 ? 24.110 37.583 27.258 1.00 6.93 326 ASP A N 1
ATOM 1383 C CA . ASP A 1 219 ? 22.732 37.184 27.567 1.00 8.71 326 ASP A CA 1
ATOM 1384 C C . ASP A 1 219 ? 22.279 36.156 26.549 1.00 8.42 326 ASP A C 1
ATOM 1385 O O . ASP A 1 219 ? 22.510 36.331 25.353 1.00 10.33 326 ASP A O 1
ATOM 1390 N N . ALA A 1 220 ? 21.602 35.106 26.996 1.00 8.00 327 ALA A N 1
ATOM 1391 C CA . ALA A 1 220 ? 21.091 34.087 26.077 1.00 6.70 327 ALA A CA 1
ATOM 1392 C C . ALA A 1 220 ? 19.616 34.267 25.771 1.00 8.12 327 ALA A C 1
ATOM 1393 O O . ALA A 1 220 ? 18.822 34.652 26.631 1.00 8.98 327 ALA A O 1
ATOM 1395 N N . ASN A 1 221 ? 19.260 33.957 24.530 1.00 4.68 328 ASN A N 1
ATOM 1396 C CA . ASN A 1 221 ? 17.873 33.782 24.120 1.00 5.96 328 ASN A CA 1
ATOM 1397 C C . ASN A 1 221 ? 17.730 32.340 23.655 1.00 7.49 328 ASN A C 1
ATOM 1398 O O . ASN A 1 221 ? 18.287 31.959 22.621 1.00 6.05 328 ASN A O 1
ATOM 1403 N N . PHE A 1 222 ? 17.010 31.540 24.442 1.00 6.72 329 PHE A N 1
ATOM 1404 C CA . PHE A 1 222 ? 16.761 30.136 24.143 1.00 6.13 329 PHE A CA 1
ATOM 1405 C C . PHE A 1 222 ? 15.414 29.945 23.445 1.00 9.33 329 PHE A C 1
ATOM 1406 O O . PHE A 1 222 ? 14.930 28.824 23.326 1.00 10.81 329 PHE A O 1
ATOM 1414 N N . GLY A 1 223 ? 14.818 31.040 22.982 1.00 8.52 330 GLY A N 1
ATOM 1415 C CA . GLY A 1 223 ? 13.572 30.962 22.231 1.00 9.95 330 GLY A CA 1
ATOM 1416 C C . GLY A 1 223 ? 12.390 31.691 22.845 1.00 18.02 330 GLY A C 1
ATOM 1417 O O . GLY A 1 223 ? 11.309 31.725 22.255 1.00 19.09 330 GLY A O 1
ATOM 1418 N N . GLN A 1 224 ? 12.575 32.288 24.014 1.00 16.71 331 GLN A N 1
ATOM 1419 C CA . GLN A 1 224 ? 11.460 32.983 24.665 1.00 22.45 331 GLN A CA 1
ATOM 1420 C C . GLN A 1 224 ? 11.296 34.446 24.237 1.00 23.54 331 GLN A C 1
ATOM 1421 O O . GLN A 1 224 ? 10.337 35.114 24.626 1.00 25.83 331 GLN A O 1
ATOM 1427 N N . HIS A 1 225 ? 12.236 34.935 23.438 1.00 17.95 332 HIS A N 1
ATOM 1428 C CA . HIS A 1 225 ? 12.150 36.258 22.831 1.00 15.92 332 HIS A CA 1
ATOM 1429 C C . HIS A 1 225 ? 12.292 36.023 21.331 1.00 17.58 332 HIS A C 1
ATOM 1430 O O . HIS A 1 225 ? 12.890 35.030 20.923 1.00 12.15 332 HIS A O 1
ATOM 1437 N N . PRO A 1 226 ? 11.720 36.909 20.501 1.00 14.97 333 PRO A N 1
ATOM 1438 C CA . PRO A 1 226 ? 11.957 36.798 19.059 1.00 13.47 333 PRO A CA 1
ATOM 1439 C C . PRO A 1 226 ? 13.454 36.782 18.754 1.00 10.77 333 PRO A C 1
ATOM 1440 O O . PRO A 1 226 ? 14.227 37.479 19.416 1.00 13.32 333 PRO A O 1
ATOM 1444 N N . PHE A 1 227 ? 13.850 35.972 17.777 1.00 9.37 334 PHE A N 1
ATOM 1445 C CA . PHE A 1 227 ? 15.237 35.931 17.326 1.00 10.40 334 PHE A CA 1
ATOM 1446 C C . PHE A 1 227 ? 15.512 37.002 16.282 1.00 10.52 334 PHE A C 1
ATOM 1447 O O . PHE A 1 227 ? 14.595 37.437 15.585 1.00 12.12 334 PHE A O 1
ATOM 1455 N N . VAL A 1 228 ? 16.769 37.431 16.179 1.00 7.56 335 VAL A N 1
ATOM 1456 C CA . VAL A 1 228 ? 17.163 38.362 15.130 1.00 7.90 335 VAL A CA 1
ATOM 1457 C C . VAL A 1 228 ? 17.196 37.653 13.765 1.00 9.48 335 VAL A C 1
ATOM 1458 O O . VAL A 1 228 ? 16.692 38.167 12.772 1.00 13.04 335 VAL A O 1
ATOM 1462 N N . PHE A 1 229 ? 17.804 36.473 13.724 1.00 7.12 336 PHE A N 1
ATOM 1463 C CA . PHE A 1 229 ? 17.835 35.644 12.524 1.00 6.94 336 PHE A CA 1
ATOM 1464 C C . PHE A 1 229 ? 16.457 35.035 12.266 1.00 9.07 336 PHE A C 1
ATOM 1465 O O . PHE A 1 229 ? 15.771 34.618 13.197 1.00 8.85 336 PHE A O 1
ATOM 1473 N N . ASP A 1 230 ? 16.066 34.968 10.992 1.00 9.59 337 ASP A N 1
ATOM 1474 C CA . ASP A 1 230 ? 14.785 34.387 10.619 1.00 10.67 337 ASP A CA 1
ATOM 1475 C C . ASP A 1 230 ? 14.920 32.871 10.611 1.00 10.76 337 ASP A C 1
ATOM 1476 O O . ASP A 1 230 ? 15.014 32.232 9.558 1.00 11.24 337 ASP A O 1
ATOM 1481 N N . ILE A 1 231 ? 14.930 32.301 11.809 1.00 8.75 338 ILE A N 1
ATOM 1482 C CA . ILE A 1 231 ? 15.155 30.873 11.964 1.00 8.04 338 ILE A CA 1
ATOM 1483 C C . ILE A 1 231 ? 14.017 30.062 11.354 1.00 12.03 338 ILE A C 1
ATOM 1484 O O . ILE A 1 231 ? 14.251 28.996 10.798 1.00 9.59 338 ILE A O 1
ATOM 1489 N N . GLU A 1 232 ? 12.797 30.579 11.425 1.00 11.93 339 GLU A N 1
ATOM 1490 C CA . GLU A 1 232 ? 11.658 29.826 10.908 1.00 12.59 339 GLU A CA 1
ATOM 1491 C C . GLU A 1 232 ? 11.739 29.646 9.400 1.00 15.13 339 GLU A C 1
ATOM 1492 O O . GLU A 1 232 ? 11.345 28.604 8.871 1.00 15.36 339 GLU A O 1
ATOM 1498 N N . ASP A 1 233 ? 12.271 30.645 8.709 1.00 13.96 340 ASP A N 1
ATOM 1499 C CA . ASP A 1 233 ? 12.490 30.540 7.270 1.00 16.91 340 ASP A CA 1
ATOM 1500 C C . ASP A 1 233 ? 13.495 29.430 6.921 1.00 21.11 340 ASP A C 1
ATOM 1501 O O . ASP A 1 233 ? 13.335 28.723 5.922 1.00 22.32 340 ASP A O 1
ATOM 1506 N N . TYR A 1 234 ? 14.534 29.279 7.738 1.00 14.02 341 TYR A N 1
ATOM 1507 C CA . TYR A 1 234 ? 15.504 28.223 7.499 1.00 13.43 341 TYR A CA 1
ATOM 1508 C C . TYR A 1 234 ? 14.864 26.869 7.746 1.00 17.42 341 TYR A C 1
ATOM 1509 O O . TYR A 1 234 ? 15.064 25.928 6.977 1.00 19.98 341 TYR A O 1
ATOM 1518 N N . MET A 1 235 ? 14.102 26.778 8.830 1.00 13.51 342 MET A N 1
ATOM 1519 C CA . MET A 1 235 ? 13.481 25.526 9.243 1.00 19.51 342 MET A CA 1
ATOM 1520 C C . MET A 1 235 ? 12.487 25.011 8.223 1.00 26.38 342 MET A C 1
ATOM 1521 O O . MET A 1 235 ? 12.444 23.811 7.946 1.00 28.64 342 MET A O 1
ATOM 1526 N N . ARG A 1 236 ? 11.687 25.928 7.682 1.00 25.53 343 ARG A N 1
ATOM 1527 C CA . ARG A 1 236 ? 10.615 25.590 6.748 1.00 29.29 343 ARG A CA 1
ATOM 1528 C C . ARG A 1 236 ? 11.103 24.614 5.683 1.00 35.32 343 ARG A C 1
ATOM 1529 O O . ARG A 1 236 ? 10.366 23.727 5.250 1.00 41.88 343 ARG A O 1
ATOM 1537 N N . GLU A 1 237 ? 12.368 24.754 5.301 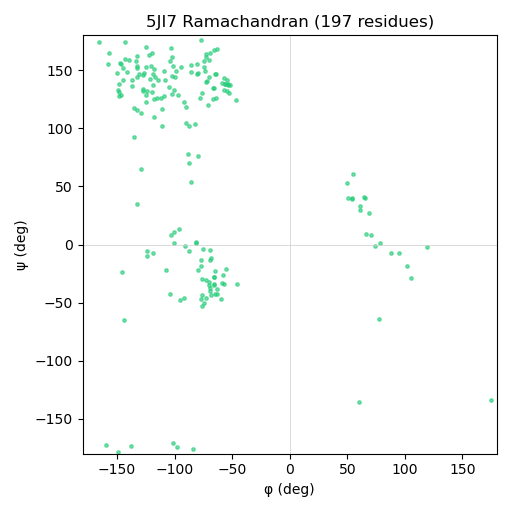1.00 36.42 344 GLU A N 1
ATOM 1538 C CA . GLU A 1 237 ? 12.967 23.874 4.308 1.00 38.89 344 GLU A CA 1
ATOM 1539 C C . GLU A 1 237 ? 13.434 22.527 4.873 1.00 35.95 344 GLU A C 1
ATOM 1540 O O . GLU A 1 237 ? 13.978 21.701 4.140 1.00 38.14 344 GLU A O 1
ATOM 1546 N N . TRP A 1 238 ? 13.222 22.297 6.166 1.00 33.32 345 TRP A N 1
ATOM 1547 C CA . TRP A 1 238 ? 13.575 21.008 6.758 1.00 28.67 345 TRP A CA 1
ATOM 1548 C C . TRP A 1 238 ? 12.423 20.420 7.566 1.00 32.38 345 TRP A C 1
ATOM 1549 O O . TRP A 1 238 ? 12.640 19.603 8.465 1.00 27.30 345 TRP A O 1
#